Protein AF-A0A0C9V0K1-F1 (afdb_monomer)

Radius of gyration: 33.63 Å; Cα contacts (8 Å, |Δi|>4): 146; chains: 1; bounding box: 92×63×92 Å

Organism: NCBI:txid994086

Foldseek 3Di:
DDDDDDDDDDDDDDDDDDDDDDDPPPPPPDPDPPPDPPDPDDPVRVVVVVVVVVVVVVVVVVVVVVVVVVVVVVLVVLVVVCVVVVHDSVVSVCVVVVPPPPPDDDQQDLLNLLLVVLQCVPPVPDPPPDGDDSVVSSVVLVVDPVNPDDDPVRSVVSSVVVVVVVVCVVVPDDPDLVSVQVVVVVVVVVVQVVVQVCCVVPVDKDKDWDEDLAPPRPHHTDMDIHDCNQVCCCVPVVDHVVVVSVVVHVVNNVVPPD

pLDDT: mean 80.63, std 15.95, range [37.16, 95.31]

Sol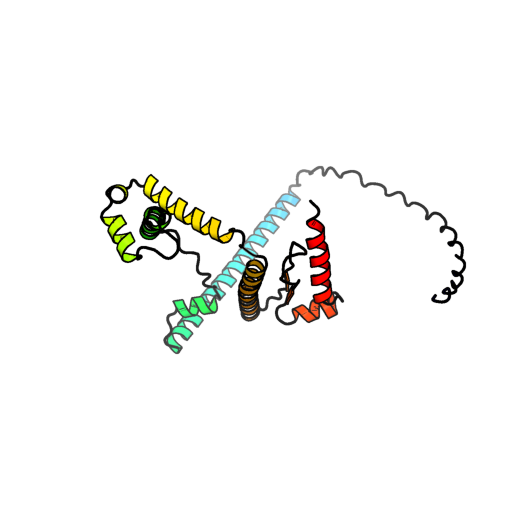vent-accessib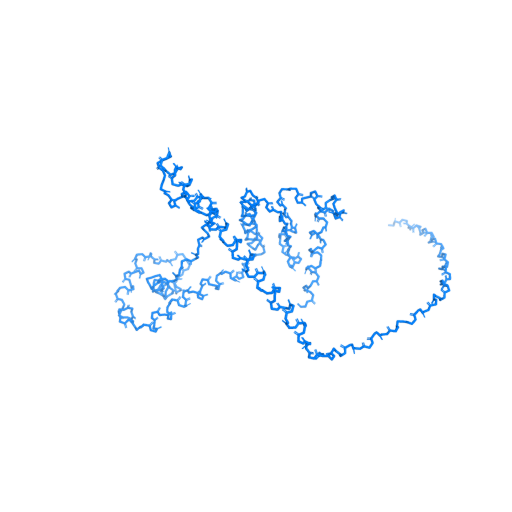le surface area (backbone atoms only — not comparable to full-atom values): 15629 Å² total; per-residue (Å²): 141,79,82,85,82,81,81,78,83,79,80,81,82,75,79,80,80,79,80,79,78,84,73,82,78,74,78,79,75,75,80,73,83,80,78,77,79,78,71,79,77,49,73,66,59,51,51,54,50,51,52,51,50,52,51,48,52,51,52,53,48,53,50,51,52,52,53,50,52,51,50,55,52,50,52,50,53,45,47,53,51,18,63,77,66,76,40,61,50,70,60,51,51,43,59,73,66,64,60,76,79,74,76,69,79,78,75,72,42,62,70,60,15,54,46,48,54,48,45,48,70,68,34,69,83,42,59,94,94,54,71,79,53,75,69,56,45,46,50,55,47,72,74,34,72,84,65,72,77,62,48,75,67,55,49,48,50,37,23,48,52,46,46,52,51,56,52,48,62,74,69,54,82,60,94,39,48,64,57,43,30,52,53,48,50,58,50,47,55,52,50,50,54,50,49,48,57,43,25,77,73,70,71,54,75,49,74,48,79,47,54,40,58,47,85,80,45,72,46,71,53,38,71,47,54,35,80,70,41,57,52,46,32,48,73,70,70,65,40,60,65,72,58,53,27,50,53,51,24,55,53,38,36,62,68,61,83,116

Secondary structure (DSSP, 8-state):
-PPPPPPPPPPP-PPPPPPPPPP------PPP------PPPPHHHHHHHHHHHHHHHHHHHHHHHHHHHHHHHHHHHHHHHHHHHT--HHHHHHHHTT-----PPPPPPHHHHHHHHHHHHHHTTSPTT----HHHHHHHHHS-GGGTS--HHHHHHHHHHHHHHHHHHHHPPPSSHHHHHHHHHHHHHHHHHHHHHHHHHH----EEEE--SSTT-SSPPEEEE-TTHHHIIIIII---HHHHHHHHHHHHHHHT--

Mean predicted aligned error: 17.18 Å

Nearest PDB structures (foldseek):
  6u8t-assembly1_A  TM=3.652E-01  e=7.113E+00  Pasteurella multocida subsp. multocida str. Pm70

Structure (mmCIF, N/CA/C/O backbone):
data_AF-A0A0C9V0K1-F1
#
_entry.id   AF-A0A0C9V0K1-F1
#
loop_
_atom_site.group_PDB
_atom_site.id
_atom_site.type_symbol
_atom_site.label_atom_id
_atom_site.label_alt_id
_atom_site.label_comp_id
_atom_site.label_asym_id
_atom_site.label_entity_id
_atom_site.label_seq_id
_atom_site.pdbx_PDB_ins_code
_atom_site.Cartn_x
_atom_site.Cartn_y
_atom_site.Cartn_z
_atom_site.occupancy
_atom_site.B_iso_or_equiv
_atom_site.auth_seq_id
_atom_site.auth_comp_id
_atom_site.auth_asym_id
_atom_site.auth_atom_id
_atom_site.pdbx_PDB_model_num
ATOM 1 N N . THR A 1 1 ? 44.396 -2.730 50.445 1.00 47.16 1 THR A N 1
ATOM 2 C CA . THR A 1 1 ? 45.644 -2.027 50.079 1.00 47.16 1 THR A CA 1
ATOM 3 C C . THR A 1 1 ? 46.173 -2.637 48.798 1.00 47.16 1 THR A C 1
ATOM 5 O O . THR A 1 1 ? 46.827 -3.667 48.827 1.00 47.16 1 THR A O 1
ATOM 8 N N . LEU A 1 2 ? 45.769 -2.053 47.670 1.00 43.72 2 LEU A N 1
ATOM 9 C CA . LEU A 1 2 ? 46.254 -2.377 46.325 1.00 43.72 2 LEU A CA 1
ATOM 10 C C . LEU A 1 2 ? 47.382 -1.389 45.974 1.00 43.72 2 LEU A C 1
ATOM 12 O O . LEU A 1 2 ? 47.286 -0.231 46.390 1.00 43.72 2 LEU A O 1
ATOM 16 N N . PRO A 1 3 ? 48.443 -1.810 45.263 1.00 56.41 3 PRO A N 1
ATOM 17 C CA . PRO A 1 3 ? 49.541 -0.921 44.896 1.00 56.41 3 PRO A CA 1
ATOM 18 C C . PRO A 1 3 ? 49.116 0.081 43.803 1.00 56.41 3 PRO A C 1
ATOM 20 O O . PRO A 1 3 ? 48.198 -0.206 43.030 1.00 56.41 3 PRO A O 1
ATOM 23 N N . PRO A 1 4 ? 49.759 1.261 43.726 1.00 51.69 4 PRO A N 1
ATOM 24 C CA . PRO A 1 4 ? 49.387 2.307 42.782 1.00 51.69 4 PRO A CA 1
ATOM 25 C C . PRO A 1 4 ? 49.824 1.949 41.356 1.00 51.69 4 PRO A C 1
ATOM 27 O O . PRO A 1 4 ? 50.966 1.560 41.113 1.00 51.69 4 PRO A O 1
ATOM 30 N N . VAL A 1 5 ? 48.899 2.103 40.408 1.00 52.88 5 VAL A N 1
ATOM 31 C CA . VAL A 1 5 ? 49.137 1.935 38.970 1.00 52.88 5 VAL A CA 1
ATOM 32 C C . VAL A 1 5 ? 50.015 3.083 38.468 1.00 52.88 5 VAL A C 1
ATOM 34 O O . VAL A 1 5 ? 49.654 4.253 38.587 1.00 52.88 5 VAL A O 1
ATOM 37 N N . ALA A 1 6 ? 51.171 2.733 37.904 1.00 51.03 6 ALA A N 1
ATOM 38 C CA . ALA A 1 6 ? 52.085 3.660 37.253 1.00 51.03 6 ALA A CA 1
ATOM 39 C C . ALA A 1 6 ? 51.429 4.280 36.005 1.00 51.03 6 ALA A C 1
ATOM 41 O O . ALA A 1 6 ? 51.007 3.569 35.092 1.00 51.03 6 ALA A O 1
ATOM 42 N N . GLN A 1 7 ? 51.347 5.612 35.964 1.00 47.34 7 GLN A N 1
ATOM 43 C CA . GLN A 1 7 ? 50.959 6.361 34.769 1.00 47.34 7 GLN A CA 1
ATOM 44 C C . GLN A 1 7 ? 52.101 6.311 33.749 1.00 47.34 7 GLN A C 1
ATOM 46 O O . GLN A 1 7 ? 53.198 6.802 34.009 1.00 47.34 7 GLN A O 1
ATOM 51 N N . LEU A 1 8 ? 51.836 5.722 32.582 1.00 53.59 8 LEU A N 1
ATOM 52 C CA . LEU A 1 8 ? 52.721 5.818 31.424 1.00 53.59 8 LEU A CA 1
ATOM 53 C C . LEU A 1 8 ? 52.725 7.265 30.884 1.00 53.59 8 LEU A C 1
ATOM 55 O O . LEU A 1 8 ? 51.666 7.902 30.853 1.00 53.59 8 LEU A O 1
ATOM 59 N N . PRO A 1 9 ? 53.884 7.797 30.454 1.00 47.91 9 PRO A N 1
ATOM 60 C CA . PRO A 1 9 ? 53.990 9.150 29.919 1.00 47.91 9 PRO A CA 1
ATOM 61 C C . PRO A 1 9 ? 53.238 9.280 28.588 1.00 47.91 9 PRO A C 1
ATOM 63 O O . 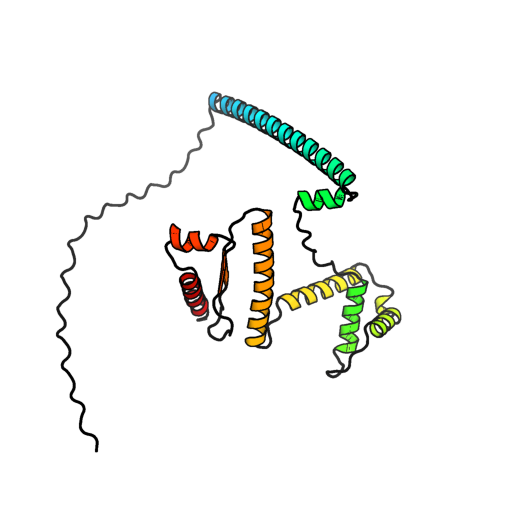PRO A 1 9 ? 53.320 8.414 27.716 1.00 47.91 9 PRO A O 1
ATOM 66 N N . ARG A 1 10 ? 52.489 10.380 28.440 1.00 53.66 10 ARG A N 1
ATOM 67 C CA . ARG A 1 10 ? 51.817 10.747 27.186 1.00 53.66 10 ARG A CA 1
ATOM 68 C C . ARG A 1 10 ? 52.874 11.054 26.114 1.00 53.66 10 ARG A C 1
ATOM 70 O O . ARG A 1 10 ? 53.831 11.753 26.439 1.00 53.66 10 ARG A O 1
ATOM 77 N N . PRO A 1 11 ? 52.716 10.582 24.867 1.00 50.41 11 PRO A N 1
ATOM 78 C CA . PRO A 1 11 ? 53.613 10.957 23.782 1.00 50.41 11 PRO A CA 1
ATOM 79 C C . PRO A 1 11 ? 53.465 12.449 23.452 1.00 50.41 11 PRO A C 1
ATOM 81 O O . PRO A 1 11 ? 52.348 12.968 23.384 1.00 50.41 11 PRO A O 1
ATOM 84 N N . ASP A 1 12 ? 54.610 13.112 23.276 1.00 46.91 12 ASP A N 1
ATOM 85 C CA . ASP A 1 12 ? 54.742 14.524 22.924 1.00 46.91 12 ASP A CA 1
ATOM 86 C C . ASP A 1 12 ? 53.894 14.889 21.702 1.00 46.91 12 ASP A C 1
ATOM 88 O O . ASP A 1 12 ? 53.974 14.269 20.638 1.00 46.91 12 ASP A O 1
ATOM 92 N N . ALA A 1 13 ? 53.084 15.934 21.858 1.00 46.69 13 ALA A N 1
ATOM 93 C CA . ALA A 1 13 ? 52.339 16.542 20.772 1.00 46.69 13 ALA A CA 1
ATOM 94 C C . ALA A 1 13 ? 53.320 17.236 19.816 1.00 46.69 13 ALA A C 1
ATOM 96 O O . ALA A 1 13 ? 53.837 18.315 20.105 1.00 46.69 13 ALA A O 1
ATOM 97 N N . THR A 1 14 ? 53.569 16.629 18.658 1.00 59.94 14 THR A N 1
ATOM 98 C CA . THR A 1 14 ? 54.210 17.312 17.531 1.00 59.94 14 THR A CA 1
ATOM 99 C C . THR A 1 14 ? 53.371 18.529 17.120 1.00 59.94 14 THR A C 1
ATOM 101 O O . THR A 1 14 ? 52.151 18.388 16.975 1.00 59.94 14 THR A O 1
ATOM 104 N N . PRO A 1 15 ? 53.976 19.713 16.912 1.00 62.69 15 PRO A N 1
ATOM 105 C CA . PRO A 1 15 ? 53.241 20.895 16.479 1.00 62.69 15 PRO A CA 1
ATOM 106 C C . PRO A 1 15 ? 52.641 20.677 15.078 1.00 62.69 15 PRO A C 1
ATOM 108 O O . PRO A 1 15 ? 53.267 20.017 14.242 1.00 62.69 15 PRO A O 1
ATOM 111 N N . PRO A 1 16 ? 51.437 21.210 14.800 1.00 65.31 16 PRO A N 1
ATOM 112 C CA . PRO A 1 16 ? 50.810 21.069 13.492 1.00 65.31 16 PRO A CA 1
ATOM 113 C C . PRO A 1 16 ? 51.642 21.773 12.404 1.00 65.31 16 PRO A C 1
ATOM 115 O O . PRO A 1 16 ? 52.256 22.809 12.677 1.00 65.31 16 PRO A O 1
ATOM 118 N N . PRO A 1 17 ? 51.666 21.238 11.169 1.00 66.19 17 PRO A N 1
ATOM 119 C CA . PRO A 1 17 ? 52.377 21.865 10.061 1.00 66.19 17 PRO A CA 1
ATOM 120 C C . PRO A 1 17 ? 51.782 23.246 9.730 1.00 66.19 17 PRO A C 1
ATOM 122 O O . PRO A 1 17 ? 50.578 23.457 9.910 1.00 66.19 17 PRO A O 1
ATOM 125 N N . PRO A 1 18 ? 52.603 24.194 9.238 1.00 69.69 18 PRO A N 1
ATOM 126 C CA . PRO A 1 18 ? 52.131 25.523 8.871 1.00 69.69 18 PRO A CA 1
ATOM 127 C C . PRO A 1 18 ? 51.096 25.448 7.736 1.00 69.69 18 PRO A C 1
ATOM 129 O O . PRO A 1 18 ? 51.185 24.563 6.878 1.00 69.69 18 PRO A O 1
ATOM 132 N N . PRO A 1 19 ? 50.116 26.370 7.707 1.00 67.19 19 PRO A N 1
ATOM 133 C CA . PRO A 1 19 ? 49.087 26.378 6.678 1.00 67.19 19 PRO A CA 1
ATOM 134 C C . PRO A 1 19 ? 49.706 26.598 5.287 1.00 67.19 19 PRO A C 1
ATOM 136 O O . PRO A 1 19 ? 50.673 27.356 5.158 1.00 67.19 19 PRO A O 1
ATOM 139 N N . PRO A 1 20 ? 49.159 25.960 4.235 1.00 67.44 20 PRO A N 1
ATOM 140 C CA . PRO A 1 20 ? 49.631 26.168 2.873 1.00 67.44 20 PRO A CA 1
ATOM 141 C C . PRO A 1 20 ? 49.422 27.630 2.435 1.00 67.44 20 PRO A C 1
ATOM 143 O O . PRO A 1 20 ? 48.489 28.288 2.909 1.00 67.44 20 PRO A O 1
ATOM 146 N N . PRO A 1 21 ? 50.270 28.151 1.527 1.00 66.44 21 PRO A N 1
ATOM 147 C CA . PRO A 1 21 ? 50.143 29.516 1.026 1.00 66.44 21 PRO A CA 1
ATOM 148 C C . PRO A 1 21 ? 48.782 29.732 0.341 1.00 66.44 21 PRO A C 1
ATOM 150 O O . PRO A 1 21 ? 48.225 28.789 -0.231 1.00 66.44 21 PRO A O 1
ATOM 153 N N . PRO A 1 22 ? 48.235 30.962 0.376 1.00 51.94 22 PRO A N 1
ATOM 154 C CA . PRO A 1 22 ? 46.926 31.252 -0.190 1.00 51.94 22 PRO A CA 1
ATOM 155 C C . PRO A 1 22 ? 46.912 30.956 -1.693 1.00 51.94 22 PRO A C 1
ATOM 157 O O . PRO A 1 22 ? 47.683 31.522 -2.469 1.00 51.94 22 PRO A O 1
ATOM 160 N N . VAL A 1 23 ? 46.006 30.064 -2.093 1.00 55.81 23 VAL A N 1
ATOM 161 C CA . VAL A 1 23 ? 45.661 29.811 -3.494 1.00 55.81 23 VAL A CA 1
ATOM 162 C C . VAL A 1 23 ? 45.145 31.125 -4.095 1.00 55.81 23 VAL A C 1
ATOM 164 O O . VAL A 1 23 ? 44.308 31.772 -3.460 1.00 55.81 23 VAL A O 1
ATOM 167 N N . PRO A 1 24 ? 45.601 31.556 -5.286 1.00 41.03 24 PRO A N 1
ATOM 168 C CA . PRO A 1 24 ? 45.062 32.749 -5.920 1.00 41.03 24 PRO A CA 1
ATOM 169 C C . PRO A 1 24 ? 43.562 32.562 -6.158 1.00 41.03 24 PRO A C 1
ATOM 171 O O . PRO A 1 24 ? 43.129 31.689 -6.911 1.00 41.03 24 PRO A O 1
ATOM 174 N N . THR A 1 25 ? 42.764 33.383 -5.477 1.00 39.94 25 THR A N 1
ATOM 175 C CA . THR A 1 25 ? 41.315 33.464 -5.637 1.00 39.94 25 THR A CA 1
ATOM 176 C C . THR A 1 25 ? 40.999 33.855 -7.074 1.00 39.94 25 THR A C 1
ATOM 178 O O . THR A 1 25 ? 41.026 35.032 -7.434 1.00 39.94 25 THR A O 1
ATOM 181 N N . THR A 1 26 ? 40.675 32.871 -7.908 1.00 40.94 26 THR A N 1
ATOM 182 C CA . THR A 1 26 ? 39.990 33.121 -9.175 1.00 40.94 26 THR A CA 1
ATOM 183 C C . THR A 1 26 ? 38.662 33.780 -8.826 1.00 40.94 26 THR A C 1
ATOM 185 O O . THR A 1 26 ? 37.779 33.145 -8.244 1.00 40.94 26 THR A O 1
ATOM 188 N N . GLN A 1 27 ? 38.538 35.076 -9.107 1.00 37.16 27 GLN A N 1
ATOM 189 C CA . GLN A 1 27 ? 37.276 35.790 -8.980 1.00 37.16 27 GLN A CA 1
ATOM 190 C C . GLN A 1 27 ? 36.241 35.052 -9.836 1.00 37.16 27 GLN A C 1
ATOM 192 O O . GLN A 1 27 ? 36.338 35.032 -11.062 1.00 37.16 27 GLN A O 1
ATOM 197 N N . LYS A 1 28 ? 35.258 34.416 -9.188 1.00 38.25 28 LYS A N 1
ATOM 198 C CA . LYS A 1 28 ? 34.018 34.015 -9.852 1.00 38.25 28 LYS A CA 1
ATOM 199 C C . LYS A 1 28 ? 33.332 35.304 -10.285 1.00 38.25 28 LYS A C 1
ATOM 201 O O . LYS A 1 28 ? 32.666 35.953 -9.484 1.00 38.25 28 LYS A O 1
ATOM 206 N N . THR A 1 29 ? 33.504 35.679 -11.544 1.00 38.12 29 THR A N 1
ATOM 207 C CA . THR A 1 29 ? 32.564 36.563 -12.221 1.00 38.12 29 THR A CA 1
ATOM 208 C C . THR A 1 29 ? 31.214 35.862 -12.212 1.00 38.12 29 THR A C 1
ATOM 210 O O . THR A 1 29 ? 30.995 34.855 -12.883 1.00 38.12 29 THR A O 1
ATOM 213 N N . THR A 1 30 ? 30.313 36.361 -11.375 1.00 39.59 30 THR A N 1
ATOM 214 C CA . THR A 1 30 ? 28.900 36.003 -11.399 1.00 39.59 30 THR A CA 1
ATOM 215 C C . THR A 1 30 ? 28.382 36.291 -12.810 1.00 39.59 30 THR A C 1
ATOM 217 O O . THR A 1 30 ? 28.490 37.440 -13.249 1.00 39.59 30 THR A O 1
ATOM 220 N N . PRO A 1 31 ? 27.852 35.311 -13.564 1.00 38.78 31 PRO A N 1
ATOM 221 C CA . PRO A 1 31 ? 27.198 35.634 -14.818 1.00 38.78 31 PRO A CA 1
ATOM 222 C C . PRO A 1 31 ? 25.960 36.466 -14.483 1.00 38.78 31 PRO A C 1
ATOM 224 O O . PRO A 1 31 ? 25.089 36.038 -13.722 1.00 38.78 31 PRO A O 1
ATOM 227 N N . ALA A 1 32 ? 25.928 37.688 -15.012 1.00 41.03 32 ALA A N 1
ATOM 228 C CA . ALA A 1 32 ? 24.766 38.555 -14.954 1.00 41.03 32 ALA A CA 1
ATOM 229 C C . ALA A 1 32 ? 23.537 37.790 -15.461 1.00 41.03 32 ALA A C 1
ATOM 231 O O . ALA A 1 32 ? 23.619 37.045 -16.440 1.00 41.03 32 ALA A O 1
ATOM 232 N N . ALA A 1 33 ? 22.408 37.968 -14.775 1.00 40.69 33 ALA A N 1
ATOM 233 C CA . ALA A 1 33 ? 21.133 37.387 -15.154 1.00 40.69 33 ALA A CA 1
ATOM 234 C C . ALA A 1 33 ? 20.844 37.682 -16.634 1.00 40.69 33 ALA A C 1
ATOM 236 O O . ALA A 1 33 ? 20.627 38.830 -17.022 1.00 40.69 33 ALA A O 1
ATOM 237 N N . HIS A 1 34 ? 20.853 36.637 -17.461 1.00 39.28 34 HIS A N 1
ATOM 238 C CA . HIS A 1 34 ? 20.420 36.723 -18.845 1.00 39.28 34 HIS A CA 1
ATOM 239 C C . HIS A 1 34 ? 18.904 36.954 -18.839 1.00 39.28 34 HIS A C 1
ATOM 241 O O . HIS A 1 34 ? 18.114 36.015 -18.773 1.00 39.28 34 HIS A O 1
ATOM 247 N N . GLN A 1 35 ? 18.484 38.218 -18.888 1.00 45.38 35 GLN A N 1
ATOM 248 C CA . GLN A 1 35 ? 17.150 38.553 -19.367 1.00 45.38 35 GLN A CA 1
ATOM 249 C C . GLN A 1 35 ? 17.115 38.167 -20.849 1.00 45.38 35 GLN A C 1
ATOM 251 O O . GLN A 1 35 ? 17.798 38.763 -21.681 1.00 45.38 35 GLN A O 1
ATOM 256 N N . SER A 1 36 ? 16.408 37.086 -21.175 1.00 40.66 36 SER A N 1
ATOM 257 C CA . SER A 1 36 ? 16.219 36.673 -22.559 1.00 40.66 36 SER A CA 1
ATOM 258 C C . SER A 1 36 ? 15.200 37.600 -23.218 1.00 40.66 36 SER A C 1
ATOM 260 O O . SER A 1 36 ? 13.994 37.388 -23.088 1.00 40.66 36 SER A O 1
ATOM 262 N N . ASP A 1 37 ? 15.673 38.604 -23.951 1.00 48.16 37 ASP A N 1
ATOM 263 C CA . ASP A 1 37 ? 14.840 39.332 -24.904 1.00 48.16 37 ASP A CA 1
ATOM 264 C C . ASP A 1 37 ? 14.374 38.354 -25.990 1.00 48.16 37 ASP A C 1
ATOM 266 O O . ASP A 1 37 ? 15.127 37.984 -26.900 1.00 48.16 37 ASP A O 1
ATOM 270 N N . SER A 1 38 ? 13.129 37.881 -25.900 1.00 53.94 38 SER A N 1
ATOM 271 C CA . SER A 1 38 ? 12.554 37.014 -26.925 1.00 53.94 38 SER A CA 1
ATOM 272 C C . SER A 1 38 ? 12.303 37.830 -28.195 1.00 53.94 38 SER A C 1
ATOM 274 O O . SER A 1 38 ? 11.228 38.403 -28.382 1.00 53.94 38 SER A O 1
ATOM 276 N N . LYS A 1 39 ? 13.299 37.899 -29.087 1.00 70.50 39 LYS A N 1
ATOM 277 C CA . LYS A 1 39 ? 13.114 38.485 -30.421 1.00 70.50 39 LYS A CA 1
ATOM 278 C C . LYS A 1 39 ? 11.951 37.771 -31.130 1.00 70.50 39 LYS A C 1
ATOM 280 O O . LYS A 1 39 ? 11.936 36.536 -31.163 1.00 70.50 39 LYS A O 1
ATOM 285 N N . PRO A 1 40 ? 10.983 38.506 -31.708 1.00 66.50 40 PRO A N 1
ATOM 286 C CA . PRO A 1 40 ? 9.890 37.892 -32.449 1.00 66.50 40 PRO A CA 1
ATOM 287 C C . PRO A 1 40 ? 10.451 37.090 -33.629 1.00 66.50 40 PRO A C 1
ATOM 289 O O . PRO A 1 40 ? 11.276 37.580 -34.398 1.00 66.50 40 PRO A O 1
ATOM 292 N N . LEU A 1 41 ? 10.010 35.834 -33.744 1.00 65.38 41 LEU A N 1
ATOM 293 C CA . LEU A 1 41 ? 10.494 34.885 -34.752 1.00 65.38 41 LEU A CA 1
ATOM 294 C C . LEU A 1 41 ? 10.332 35.452 -36.162 1.00 65.38 41 LEU A C 1
ATOM 296 O O . LEU A 1 41 ? 9.239 35.895 -36.538 1.00 65.38 41 LEU A O 1
ATOM 300 N N . THR A 1 42 ? 11.399 35.364 -36.953 1.00 78.00 42 THR A N 1
ATOM 301 C CA . THR A 1 42 ? 11.377 35.768 -38.361 1.00 78.00 42 THR A CA 1
ATOM 302 C C . THR A 1 42 ? 10.435 34.866 -39.164 1.00 78.00 42 THR A C 1
ATOM 304 O O . THR A 1 42 ? 10.142 33.729 -38.778 1.00 78.00 42 THR A O 1
ATOM 307 N N . SER A 1 43 ? 9.936 35.358 -40.300 1.00 74.62 43 SER A N 1
ATOM 308 C CA . SER A 1 43 ? 9.043 34.597 -41.190 1.00 74.62 43 SER A CA 1
ATOM 309 C C . SER A 1 43 ? 9.647 33.248 -41.606 1.00 74.62 43 SER A C 1
ATOM 311 O O . SER A 1 43 ? 8.951 32.235 -41.584 1.00 74.62 43 SER A O 1
ATOM 313 N N . ALA A 1 44 ? 10.956 33.214 -41.869 1.00 73.75 44 ALA A N 1
ATOM 314 C CA . ALA A 1 44 ? 11.704 31.994 -42.166 1.00 73.75 44 ALA A CA 1
ATOM 315 C C . ALA A 1 44 ? 11.719 31.006 -40.984 1.00 73.75 44 ALA A C 1
ATOM 317 O O . ALA A 1 44 ? 11.460 29.821 -41.168 1.00 73.75 44 ALA A O 1
ATOM 318 N N . GLN A 1 45 ? 11.931 31.480 -39.750 1.00 68.94 45 GLN A N 1
ATOM 319 C CA . GLN A 1 45 ? 11.891 30.624 -38.556 1.00 68.94 45 GLN A CA 1
ATOM 320 C C . GLN A 1 45 ? 10.485 30.067 -38.286 1.00 68.94 45 GLN A C 1
ATOM 322 O O . GLN A 1 45 ? 10.352 28.915 -37.868 1.00 68.94 45 GLN A O 1
ATOM 327 N N . LYS A 1 46 ? 9.428 30.848 -38.546 1.00 74.00 46 LYS A N 1
ATOM 328 C CA . LYS A 1 46 ? 8.033 30.380 -38.450 1.00 74.00 46 LYS A CA 1
ATOM 329 C C . LYS A 1 46 ? 7.718 29.316 -39.507 1.00 74.00 46 LYS A C 1
ATOM 331 O O . LYS A 1 46 ? 7.095 28.311 -39.174 1.00 74.00 46 LYS A O 1
ATOM 336 N N . ALA A 1 47 ? 8.190 29.496 -40.742 1.00 73.62 47 ALA A N 1
ATOM 337 C CA . ALA A 1 47 ? 8.031 28.515 -41.815 1.00 73.62 47 ALA A CA 1
ATOM 338 C C . ALA A 1 47 ? 8.775 27.201 -41.510 1.00 73.62 47 ALA A C 1
ATOM 340 O O . ALA A 1 47 ? 8.167 26.134 -41.576 1.00 73.62 47 ALA A O 1
ATOM 341 N N . SER A 1 48 ? 10.034 27.264 -41.060 1.00 76.31 48 SER A N 1
ATOM 342 C CA . SER A 1 48 ? 10.803 26.071 -40.667 1.00 76.31 48 SER A CA 1
ATOM 343 C C . SER A 1 48 ? 10.172 25.320 -39.494 1.00 76.31 48 SER A C 1
ATOM 345 O O . SER A 1 48 ? 10.135 24.090 -39.493 1.00 76.31 48 SER A O 1
ATOM 347 N N . ARG A 1 49 ? 9.611 26.038 -38.510 1.00 70.88 49 ARG A N 1
ATOM 348 C CA . ARG A 1 49 ? 8.850 25.409 -37.418 1.00 70.88 49 ARG A CA 1
ATOM 349 C C . ARG A 1 49 ? 7.596 24.707 -37.928 1.00 70.88 49 ARG A C 1
ATOM 351 O O . ARG A 1 49 ? 7.312 23.604 -37.472 1.00 70.88 49 ARG A O 1
ATOM 358 N N . LYS A 1 50 ? 6.870 25.306 -38.875 1.00 76.38 50 LYS A N 1
ATOM 359 C CA . LYS A 1 50 ? 5.656 24.707 -39.447 1.00 76.38 50 LYS A CA 1
ATOM 360 C C . LYS A 1 50 ? 5.973 23.411 -40.198 1.00 76.38 50 LYS A C 1
ATOM 362 O O . LYS A 1 50 ? 5.339 22.398 -39.929 1.00 76.38 50 LYS A O 1
ATOM 367 N N . ILE A 1 51 ? 7.032 23.416 -41.010 1.00 76.81 51 ILE A N 1
ATOM 368 C CA . ILE A 1 51 ? 7.523 22.228 -41.726 1.00 76.81 51 ILE A CA 1
ATOM 369 C C . ILE A 1 51 ? 7.953 21.135 -40.739 1.00 76.81 51 ILE A C 1
ATOM 371 O O . ILE A 1 51 ? 7.552 19.984 -40.877 1.00 76.81 51 ILE A O 1
ATOM 375 N N . SER A 1 52 ? 8.719 21.484 -39.700 1.00 70.62 52 SER A N 1
ATOM 376 C CA . SER A 1 52 ? 9.148 20.514 -38.683 1.00 70.62 52 SER A CA 1
ATOM 377 C C . SER A 1 52 ? 7.967 19.935 -37.892 1.00 70.62 52 SER A C 1
ATOM 379 O O . SER A 1 52 ? 7.941 18.740 -37.602 1.00 70.62 52 SER A O 1
ATOM 381 N N . THR A 1 53 ? 6.952 20.753 -37.597 1.00 71.69 53 THR A N 1
ATOM 382 C CA . THR A 1 53 ? 5.723 20.304 -36.924 1.00 71.69 53 THR A CA 1
ATOM 383 C C . THR A 1 53 ? 4.920 19.349 -37.808 1.00 71.69 53 THR A C 1
ATOM 385 O O . THR A 1 53 ? 4.452 18.321 -37.327 1.00 71.69 53 THR A O 1
ATOM 388 N N . GLU A 1 54 ? 4.790 19.647 -39.103 1.00 78.69 54 GLU A N 1
ATOM 389 C CA . GLU A 1 54 ? 4.098 18.784 -40.068 1.00 78.69 54 GLU A CA 1
ATOM 390 C C . GLU A 1 54 ? 4.838 17.456 -40.275 1.00 78.69 54 GLU A C 1
ATOM 392 O O . GLU A 1 54 ? 4.214 16.397 -40.255 1.00 78.69 54 GLU A O 1
ATOM 397 N N . GLN A 1 55 ? 6.171 17.485 -40.367 1.00 82.50 55 GLN A N 1
ATOM 398 C CA . GLN A 1 55 ? 6.998 16.277 -40.439 1.00 82.50 55 GLN A CA 1
ATOM 399 C C . GLN A 1 55 ? 6.894 15.426 -39.172 1.00 82.50 55 GLN A C 1
ATOM 401 O O . GLN A 1 55 ? 6.802 14.203 -39.261 1.00 82.50 55 GLN A O 1
ATOM 406 N N . LYS A 1 56 ? 6.886 16.054 -37.990 1.00 78.06 56 LYS A N 1
ATOM 407 C CA . LYS A 1 56 ? 6.682 15.342 -36.726 1.00 78.06 56 LYS A CA 1
ATOM 408 C C . LYS A 1 56 ? 5.297 14.701 -36.684 1.00 78.06 56 LYS A C 1
ATOM 410 O O . LYS A 1 56 ? 5.197 13.520 -36.391 1.00 78.06 56 LYS A O 1
ATOM 415 N N . LYS A 1 57 ? 4.252 15.432 -37.083 1.00 83.00 57 LYS A N 1
ATOM 416 C CA . LYS A 1 57 ? 2.883 14.905 -37.160 1.00 83.00 57 LYS A CA 1
ATOM 417 C C . LYS A 1 57 ? 2.771 13.717 -38.121 1.00 83.00 57 LYS A C 1
ATOM 419 O O . LYS A 1 57 ? 2.069 12.762 -37.809 1.00 83.00 57 LYS A O 1
ATOM 424 N N . ALA A 1 58 ? 3.459 13.759 -39.263 1.00 84.25 58 ALA A N 1
ATOM 425 C CA . ALA A 1 58 ? 3.489 12.647 -40.212 1.00 84.25 58 ALA A CA 1
ATOM 426 C C . ALA A 1 58 ? 4.184 11.405 -39.626 1.00 84.25 58 ALA A C 1
ATOM 428 O O . ALA A 1 58 ? 3.645 10.307 -39.729 1.00 84.25 58 ALA A O 1
ATOM 429 N N . LYS A 1 59 ? 5.325 11.585 -38.948 1.00 86.00 59 LYS A N 1
ATOM 430 C CA . LYS A 1 59 ? 6.035 10.496 -38.253 1.00 86.00 59 LYS A CA 1
ATOM 431 C C . LYS A 1 59 ? 5.227 9.918 -37.093 1.00 86.00 59 LYS A C 1
ATOM 433 O O . LYS A 1 59 ? 5.164 8.704 -36.942 1.00 86.00 59 LYS A O 1
ATOM 438 N N . ASP A 1 60 ? 4.576 10.773 -36.308 1.00 79.62 60 ASP A N 1
ATOM 439 C CA . ASP A 1 60 ? 3.704 10.351 -35.210 1.00 79.62 60 ASP A CA 1
ATOM 440 C C . ASP A 1 60 ? 2.496 9.562 -35.754 1.00 79.62 60 ASP A C 1
ATOM 442 O O . ASP A 1 60 ? 2.114 8.541 -35.182 1.00 79.62 60 ASP A O 1
ATOM 446 N N . ALA A 1 61 ? 1.932 9.975 -36.897 1.00 87.19 61 ALA A N 1
ATOM 447 C CA . ALA A 1 61 ? 0.858 9.242 -37.566 1.00 87.19 61 ALA A CA 1
ATOM 448 C C . ALA A 1 61 ? 1.330 7.870 -38.081 1.00 87.19 61 ALA A C 1
ATOM 450 O O . ALA A 1 61 ? 0.653 6.865 -37.865 1.00 87.19 61 ALA A O 1
ATOM 451 N N . GLU A 1 62 ? 2.505 7.800 -38.706 1.00 90.38 62 GLU A N 1
ATOM 452 C CA . GLU A 1 62 ? 3.101 6.541 -39.165 1.00 90.38 62 GLU A CA 1
ATOM 453 C C . GLU A 1 62 ? 3.376 5.579 -38.001 1.00 90.38 62 GLU A C 1
ATOM 455 O O . GLU A 1 62 ? 2.996 4.408 -38.065 1.00 90.38 62 GLU A O 1
ATOM 460 N N . LEU A 1 63 ? 3.931 6.089 -36.898 1.00 88.25 63 LEU A N 1
ATOM 461 C CA . LEU A 1 63 ? 4.144 5.322 -35.674 1.00 88.25 63 LEU A CA 1
ATOM 462 C C . LEU A 1 63 ? 2.819 4.812 -35.093 1.00 88.25 63 LEU A C 1
ATOM 464 O O . LEU A 1 63 ? 2.717 3.643 -34.727 1.00 88.25 63 LEU A O 1
ATOM 468 N N . SER A 1 64 ? 1.785 5.655 -35.052 1.00 82.50 64 SER A N 1
ATOM 469 C CA . SER A 1 64 ? 0.465 5.255 -34.550 1.00 82.50 64 SER A CA 1
ATOM 470 C C . SER A 1 64 ? -0.173 4.149 -35.399 1.00 82.50 64 SER A C 1
ATOM 472 O O . SER A 1 64 ? -0.733 3.194 -34.858 1.00 82.50 64 SER A O 1
ATOM 474 N N . ASN A 1 65 ? -0.010 4.207 -36.723 1.00 91.00 65 ASN A N 1
ATOM 475 C CA . ASN A 1 65 ? -0.457 3.155 -37.632 1.00 91.00 65 ASN A CA 1
ATOM 476 C C . ASN A 1 65 ? 0.331 1.855 -37.425 1.00 91.00 65 ASN A C 1
ATOM 478 O O . ASN A 1 65 ? -0.264 0.778 -37.424 1.00 91.00 65 ASN A O 1
ATOM 482 N N . ALA A 1 66 ? 1.651 1.935 -37.222 1.00 89.44 66 ALA A N 1
ATOM 483 C CA . ALA A 1 66 ? 2.480 0.763 -36.940 1.00 89.44 66 ALA A CA 1
ATOM 484 C C . ALA A 1 66 ? 2.081 0.083 -35.618 1.00 89.44 66 ALA A C 1
ATOM 486 O O . ALA A 1 66 ? 1.921 -1.135 -35.580 1.00 89.44 66 ALA A O 1
ATOM 487 N N . ILE A 1 67 ? 1.835 0.865 -34.561 1.00 83.56 67 ILE A N 1
ATOM 488 C CA . ILE A 1 67 ? 1.346 0.361 -33.267 1.00 83.56 67 ILE A CA 1
ATOM 489 C C . ILE A 1 67 ? -0.036 -0.291 -33.422 1.00 83.56 67 ILE A C 1
ATOM 491 O O . ILE A 1 67 ? -0.287 -1.349 -32.850 1.00 83.56 67 ILE A O 1
ATOM 495 N N . THR A 1 68 ? -0.925 0.308 -34.219 1.00 88.75 68 THR A N 1
ATOM 496 C CA . THR A 1 68 ? -2.270 -0.239 -34.463 1.00 88.75 68 THR A CA 1
ATOM 497 C C . THR A 1 68 ? -2.194 -1.603 -35.150 1.00 88.75 68 THR A C 1
ATOM 499 O O . THR A 1 68 ?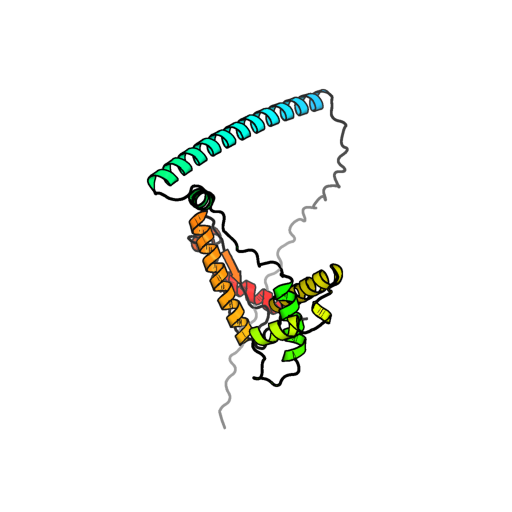 -2.813 -2.554 -34.678 1.00 88.75 68 THR A O 1
ATOM 502 N N . LYS A 1 69 ? -1.358 -1.737 -36.188 1.00 92.12 69 LYS A N 1
ATOM 503 C CA . LYS A 1 69 ? -1.123 -3.022 -36.869 1.00 92.12 69 LYS A CA 1
ATOM 504 C C . LYS A 1 69 ? -0.564 -4.085 -35.927 1.00 92.12 69 LYS A C 1
ATOM 506 O O . LYS A 1 69 ? -1.043 -5.213 -35.925 1.00 92.12 69 LYS A O 1
ATOM 511 N N . LEU A 1 70 ? 0.403 -3.718 -35.087 1.00 89.31 70 LEU A N 1
ATOM 512 C CA . LEU A 1 70 ? 0.976 -4.635 -34.102 1.00 89.31 70 LEU A CA 1
ATOM 513 C C . LEU A 1 70 ? -0.089 -5.127 -33.110 1.00 89.31 70 LEU A C 1
ATOM 515 O O . LEU A 1 70 ? -0.154 -6.318 -32.814 1.00 89.31 70 LEU A O 1
ATOM 519 N N . ASN A 1 71 ? -0.978 -4.247 -32.646 1.00 85.25 71 ASN A N 1
ATOM 520 C CA . ASN A 1 71 ? -2.080 -4.636 -31.762 1.00 85.25 71 ASN A CA 1
ATOM 521 C C . ASN A 1 71 ? -3.089 -5.570 -32.456 1.00 85.25 71 ASN A C 1
ATOM 523 O O . ASN A 1 71 ? -3.560 -6.534 -31.849 1.00 85.25 71 ASN A O 1
ATOM 527 N N . GLU A 1 72 ? -3.404 -5.333 -33.731 1.00 88.69 72 GLU A N 1
ATOM 528 C CA . GLU A 1 72 ? -4.248 -6.233 -34.533 1.00 88.69 72 GLU A CA 1
ATOM 529 C C . GLU A 1 72 ? -3.610 -7.622 -34.701 1.00 88.69 72 GLU A C 1
ATOM 531 O O . GLU A 1 72 ? -4.287 -8.643 -34.586 1.00 88.69 72 GLU A O 1
ATOM 536 N N . GLU A 1 73 ? -2.299 -7.695 -34.922 1.00 89.94 73 GLU A N 1
ATOM 537 C CA . GLU A 1 73 ? -1.576 -8.970 -34.980 1.00 89.94 73 GLU A CA 1
ATOM 538 C C . GLU A 1 73 ? -1.556 -9.686 -33.625 1.00 89.94 73 GLU A C 1
ATOM 540 O O . GLU A 1 73 ? -1.777 -10.897 -33.556 1.00 89.94 73 GLU A O 1
ATOM 545 N N . HIS A 1 74 ? -1.333 -8.948 -32.535 1.00 84.38 74 HIS A N 1
ATOM 546 C CA . HIS A 1 74 ? -1.361 -9.495 -31.180 1.00 84.38 74 HIS A CA 1
ATOM 547 C C . HIS A 1 74 ? -2.741 -10.065 -30.833 1.00 84.38 74 HIS A C 1
ATOM 549 O O . HIS A 1 74 ? -2.833 -11.184 -30.334 1.00 84.38 74 HIS A O 1
ATOM 555 N N . THR A 1 75 ? -3.822 -9.343 -31.137 1.00 86.75 75 THR A N 1
ATOM 556 C CA . THR A 1 75 ? -5.197 -9.814 -30.880 1.00 86.75 75 THR A CA 1
ATOM 557 C C . THR A 1 75 ? -5.551 -11.074 -31.669 1.00 86.75 75 THR A C 1
ATOM 559 O O . THR A 1 75 ? -6.164 -11.979 -31.101 1.00 86.75 75 THR A O 1
ATOM 562 N N . LYS A 1 76 ? -5.106 -11.191 -32.928 1.00 91.31 76 LYS A N 1
ATOM 563 C CA . LYS A 1 76 ? -5.274 -12.421 -33.723 1.00 91.31 76 LYS A CA 1
ATOM 564 C C . LYS A 1 76 ? -4.557 -13.613 -33.091 1.00 91.31 76 LYS A C 1
ATOM 566 O O . LYS A 1 76 ? -5.185 -14.640 -32.856 1.00 91.31 76 LYS A O 1
ATOM 571 N N . LYS A 1 77 ? -3.285 -13.450 -32.712 1.00 90.50 77 LYS A N 1
ATOM 572 C CA . LYS A 1 77 ? -2.505 -14.513 -32.047 1.00 90.50 77 LYS A CA 1
ATOM 573 C C . LYS A 1 77 ? -3.112 -14.934 -30.706 1.00 90.50 77 LYS A C 1
ATOM 575 O O . LYS A 1 77 ? -3.089 -16.110 -30.356 1.00 90.50 77 LYS A O 1
ATOM 580 N N . ILE A 1 78 ? -3.678 -13.988 -29.953 1.00 88.12 78 ILE A N 1
ATOM 581 C CA . ILE A 1 78 ? -4.396 -14.277 -28.703 1.00 88.12 78 ILE A CA 1
ATOM 582 C C . ILE A 1 78 ? -5.648 -15.119 -28.979 1.00 88.12 78 ILE A C 1
ATOM 584 O O . ILE A 1 78 ? -5.911 -16.055 -28.227 1.00 88.12 78 ILE A O 1
ATOM 588 N N . ALA A 1 79 ? -6.411 -14.815 -30.033 1.00 88.50 79 ALA A N 1
ATOM 589 C CA . ALA A 1 79 ? -7.593 -15.591 -30.408 1.00 88.50 79 ALA A CA 1
ATOM 590 C C . ALA A 1 79 ? -7.231 -17.022 -30.844 1.00 88.50 79 ALA A C 1
ATOM 592 O O . ALA A 1 79 ? -7.865 -17.972 -30.393 1.00 88.50 79 ALA A O 1
ATOM 593 N N . GLU A 1 80 ? -6.165 -17.184 -31.631 1.00 91.31 80 GLU A N 1
ATOM 594 C CA . GLU A 1 80 ? -5.648 -18.500 -32.037 1.00 91.31 80 GLU A CA 1
ATOM 595 C C . GLU A 1 80 ? -5.209 -19.337 -30.824 1.00 91.31 80 GLU A C 1
ATOM 597 O O . GLU A 1 80 ? -5.569 -20.507 -30.701 1.00 91.31 80 GLU A O 1
ATOM 602 N N . LEU A 1 81 ? -4.484 -18.734 -29.875 1.00 88.94 81 LEU A N 1
ATOM 603 C CA . LEU A 1 81 ? -4.078 -19.405 -28.636 1.00 88.94 81 LEU A CA 1
ATOM 604 C C . LEU A 1 81 ? -5.269 -19.739 -27.726 1.00 88.94 81 LEU A C 1
ATOM 606 O O . LEU A 1 81 ? -5.269 -20.773 -27.056 1.00 88.94 81 LEU A O 1
ATOM 610 N N . ALA A 1 82 ? -6.280 -18.871 -27.683 1.00 91.00 82 ALA A N 1
ATOM 611 C CA . ALA A 1 82 ? -7.509 -19.100 -26.934 1.00 91.00 82 ALA A CA 1
ATOM 612 C C . ALA A 1 82 ? -8.264 -20.329 -27.463 1.00 91.00 82 ALA A C 1
ATOM 614 O O . ALA A 1 82 ? -8.693 -21.169 -26.669 1.00 91.00 82 ALA A O 1
ATOM 615 N N . GLU A 1 83 ? -8.360 -20.469 -28.788 1.00 90.75 83 GLU A N 1
ATOM 616 C CA . GLU A 1 83 ? -8.949 -21.638 -29.445 1.00 90.75 83 GLU A CA 1
ATOM 617 C C . GLU A 1 83 ? -8.108 -22.901 -29.203 1.00 90.75 83 GLU A C 1
ATOM 619 O O . GLU A 1 83 ? -8.633 -23.905 -28.716 1.00 90.75 83 GLU A O 1
ATOM 624 N N . ALA A 1 84 ? -6.789 -22.827 -29.419 1.00 93.19 84 ALA A N 1
ATOM 625 C CA . ALA A 1 84 ? -5.873 -23.959 -29.256 1.00 93.19 84 ALA A CA 1
ATOM 626 C C . ALA A 1 84 ? -5.867 -24.545 -27.833 1.00 93.19 84 ALA A C 1
ATOM 628 O O . ALA A 1 84 ? -5.733 -25.755 -27.656 1.00 93.19 84 ALA A O 1
ATOM 629 N N . HIS A 1 85 ? -6.026 -23.699 -26.811 1.00 90.06 85 HIS A N 1
ATOM 630 C CA . HIS A 1 85 ? -5.993 -24.116 -25.408 1.00 90.06 85 HIS A CA 1
ATOM 631 C C . HIS A 1 85 ? -7.372 -24.158 -24.734 1.00 90.06 85 HIS A C 1
ATOM 633 O O . HIS A 1 85 ? -7.445 -24.427 -23.535 1.00 90.06 85 HIS A O 1
ATOM 639 N N . SER A 1 86 ? -8.465 -23.912 -25.471 1.00 89.38 86 SER A N 1
ATOM 640 C CA . SER A 1 86 ? -9.833 -23.837 -24.921 1.00 89.38 86 SER A CA 1
ATOM 641 C C . SER A 1 86 ? -9.948 -22.877 -23.724 1.00 89.38 86 SER A C 1
ATOM 643 O O . SER A 1 86 ? -10.628 -23.148 -22.731 1.00 89.38 86 SER A O 1
ATOM 645 N N . VAL A 1 87 ? -9.253 -21.740 -23.797 1.00 88.38 87 VAL A N 1
ATOM 646 C CA . VAL A 1 87 ? -9.254 -20.693 -22.767 1.00 88.38 87 VAL A CA 1
ATOM 647 C C . VAL A 1 87 ? -9.954 -19.458 -23.320 1.00 88.38 87 VAL A C 1
ATOM 649 O O . VAL A 1 87 ? -9.708 -19.063 -24.448 1.00 88.38 87 VAL A O 1
ATOM 652 N N . GLY A 1 88 ? -10.799 -18.793 -22.528 1.00 87.31 88 GLY A N 1
ATOM 653 C CA . GLY A 1 88 ? -11.457 -17.560 -22.972 1.00 87.31 88 GLY A CA 1
ATOM 654 C C . GLY A 1 88 ? -10.462 -16.454 -23.364 1.00 87.31 88 GLY A C 1
ATOM 655 O O . GLY A 1 88 ? -9.513 -16.178 -22.622 1.00 87.31 88 GLY A O 1
ATOM 656 N N . VAL A 1 89 ? -10.726 -15.779 -24.488 1.00 85.88 89 VAL A N 1
ATOM 657 C CA . VAL A 1 89 ? -9.905 -14.680 -25.042 1.00 85.88 89 VAL A CA 1
ATOM 658 C C . VAL A 1 89 ? -9.640 -13.584 -24.004 1.00 85.88 89 VAL A C 1
ATOM 660 O O . VAL A 1 89 ? -8.519 -13.090 -23.900 1.00 85.88 89 VAL A O 1
ATOM 663 N N . ASP A 1 90 ? -10.622 -13.258 -23.160 1.00 82.06 90 ASP A N 1
ATOM 664 C CA . ASP A 1 90 ? -10.472 -12.266 -22.085 1.00 82.06 90 ASP A CA 1
ATOM 665 C C . ASP A 1 90 ? -9.433 -12.668 -21.035 1.00 82.06 90 ASP A C 1
ATOM 667 O O . ASP A 1 90 ? -8.700 -11.824 -20.513 1.00 82.06 90 ASP A O 1
ATOM 671 N N . LYS A 1 91 ? -9.363 -13.961 -20.696 1.00 80.44 91 LYS A N 1
ATOM 672 C CA . LYS A 1 91 ? -8.381 -14.471 -19.734 1.00 80.44 91 LYS A CA 1
ATOM 673 C C . LYS A 1 91 ? -6.982 -14.391 -20.336 1.00 80.44 91 LYS A C 1
ATOM 675 O O . LYS A 1 91 ? -6.064 -13.947 -19.653 1.00 80.44 91 LYS A O 1
ATOM 680 N N . LEU A 1 92 ? -6.834 -14.764 -21.605 1.00 81.06 92 LEU A N 1
ATOM 681 C CA . LEU A 1 92 ? -5.549 -14.729 -22.295 1.00 81.06 92 LEU A CA 1
ATOM 682 C C . LEU A 1 92 ? -5.068 -13.287 -22.535 1.00 81.06 92 LEU A C 1
ATOM 684 O O . LEU A 1 92 ? -3.923 -12.970 -22.238 1.00 81.06 92 LEU A O 1
ATOM 688 N N . THR A 1 93 ? -5.964 -12.384 -22.942 1.00 82.19 93 THR A N 1
ATOM 689 C CA . THR A 1 93 ? -5.690 -10.942 -23.081 1.00 82.19 93 THR A CA 1
ATOM 690 C C . THR A 1 93 ? -5.195 -10.331 -21.768 1.00 82.19 93 THR A C 1
ATOM 692 O O . THR A 1 93 ? -4.217 -9.587 -21.761 1.00 82.19 93 THR A O 1
ATOM 695 N N . LYS A 1 94 ? -5.819 -10.672 -20.631 1.00 77.19 94 LYS A N 1
ATOM 696 C CA . LYS A 1 94 ? -5.372 -10.210 -19.302 1.00 77.19 94 LYS A CA 1
ATOM 697 C C . LYS A 1 94 ? -3.989 -10.739 -18.924 1.00 77.19 94 LYS A C 1
ATOM 699 O O . LYS A 1 94 ? -3.217 -10.002 -18.315 1.00 77.19 94 LYS A O 1
ATOM 704 N N . LEU A 1 95 ? -3.687 -11.992 -19.274 1.00 76.31 95 LEU A N 1
ATOM 705 C CA . LEU A 1 95 ? -2.376 -12.603 -19.038 1.00 76.31 95 LEU A CA 1
ATOM 706 C C . LEU A 1 95 ? -1.290 -11.938 -19.893 1.00 76.31 95 LEU A C 1
ATOM 708 O O . LEU A 1 95 ? -0.254 -11.557 -19.358 1.00 76.31 95 LEU A O 1
ATOM 712 N N . VAL A 1 96 ? -1.550 -11.746 -21.190 1.00 75.88 96 VAL A N 1
ATOM 713 C CA . VAL A 1 96 ? -0.598 -11.149 -22.143 1.00 75.88 96 VAL A CA 1
ATOM 714 C C . VAL A 1 96 ? -0.327 -9.681 -21.830 1.00 75.88 96 VAL A C 1
ATOM 716 O O . VAL A 1 96 ? 0.820 -9.250 -21.849 1.00 75.88 96 VAL A O 1
ATOM 719 N N . ASN A 1 97 ? -1.357 -8.916 -21.469 1.00 74.69 97 ASN A N 1
ATOM 720 C CA . ASN A 1 97 ? -1.199 -7.498 -21.143 1.00 74.69 97 ASN A CA 1
ATOM 721 C C . ASN A 1 97 ? -0.645 -7.258 -19.728 1.00 74.69 97 ASN A C 1
ATOM 723 O O . ASN A 1 97 ? -0.576 -6.106 -19.300 1.00 74.69 97 ASN A O 1
ATOM 727 N N . ALA A 1 98 ? -0.296 -8.326 -18.993 1.00 62.19 98 ALA A N 1
ATOM 728 C CA . ALA A 1 98 ? 0.275 -8.297 -17.645 1.00 62.19 98 ALA A CA 1
ATOM 729 C C . ALA A 1 98 ? -0.444 -7.332 -16.683 1.00 62.19 98 ALA A C 1
ATOM 731 O O . ALA A 1 98 ? 0.172 -6.779 -15.766 1.00 62.19 98 ALA A O 1
ATOM 732 N N . GLN A 1 99 ? -1.748 -7.120 -16.891 1.00 59.06 99 GLN A N 1
ATOM 733 C CA . GLN A 1 99 ? -2.536 -6.187 -16.106 1.00 59.06 99 GLN A CA 1
ATOM 734 C C . GLN A 1 99 ? -2.685 -6.811 -14.722 1.00 59.06 99 GLN A C 1
ATOM 736 O O . GLN A 1 99 ? -3.477 -7.736 -14.517 1.00 59.06 99 GLN A O 1
ATOM 741 N N . THR A 1 100 ? -1.869 -6.356 -13.769 1.00 54.03 100 THR A N 1
ATOM 742 C CA . THR A 1 100 ? -2.028 -6.751 -12.376 1.00 54.03 100 THR A CA 1
ATOM 743 C C . THR A 1 100 ? -3.434 -6.368 -11.969 1.00 54.03 100 THR A C 1
ATOM 745 O O . THR A 1 100 ? -3.828 -5.201 -11.980 1.00 54.03 100 THR A O 1
ATOM 748 N N . ASN A 1 101 ? -4.228 -7.376 -11.622 1.00 53.44 101 ASN A N 1
ATOM 749 C CA . ASN A 1 101 ? -5.527 -7.163 -11.015 1.00 53.44 101 ASN A CA 1
ATOM 750 C C . ASN A 1 101 ? -5.295 -6.732 -9.565 1.00 53.44 101 ASN A C 1
ATOM 752 O O . ASN A 1 101 ? -5.637 -7.472 -8.642 1.00 53.44 101 ASN A O 1
ATOM 756 N N . TYR A 1 102 ? -4.697 -5.554 -9.356 1.00 56.09 102 TYR A N 1
ATOM 757 C CA . TYR A 1 102 ? -4.698 -4.919 -8.049 1.00 56.09 102 TYR A CA 1
ATOM 758 C C . TYR A 1 102 ? -6.158 -4.809 -7.634 1.00 56.09 102 TYR A C 1
ATOM 760 O O . TYR A 1 102 ? -6.956 -4.083 -8.240 1.00 56.09 102 TYR A O 1
ATOM 768 N N . LYS A 1 103 ? -6.544 -5.613 -6.641 1.00 59.72 103 LYS A N 1
ATOM 769 C CA . LYS A 1 103 ? -7.902 -5.594 -6.118 1.00 59.72 103 LYS A CA 1
ATOM 770 C C . LYS A 1 103 ? -8.074 -4.247 -5.441 1.00 59.72 103 LYS A C 1
ATOM 772 O O . LYS A 1 103 ? -7.627 -4.045 -4.319 1.00 59.72 103 LYS A O 1
ATOM 777 N N . LYS A 1 104 ? -8.723 -3.313 -6.138 1.00 66.44 104 LYS A N 1
ATOM 778 C CA . LYS A 1 104 ? -9.160 -2.060 -5.527 1.00 66.44 104 LYS A CA 1
ATOM 779 C C . LYS A 1 104 ? -9.969 -2.415 -4.285 1.00 66.44 104 LYS A C 1
ATOM 781 O O . LYS A 1 104 ? -10.853 -3.276 -4.347 1.00 66.44 104 LYS A O 1
ATOM 786 N N . ASN A 1 105 ? -9.668 -1.752 -3.172 1.00 69.06 105 ASN A N 1
ATOM 787 C CA . ASN A 1 105 ? -10.473 -1.892 -1.968 1.00 69.06 105 ASN A CA 1
ATOM 788 C C . ASN A 1 105 ? -11.936 -1.625 -2.327 1.00 69.06 105 ASN A C 1
ATOM 790 O O . ASN A 1 105 ? -12.263 -0.620 -2.964 1.00 69.06 105 ASN A O 1
ATOM 794 N N . ARG A 1 106 ? -12.811 -2.571 -1.975 1.00 80.56 106 ARG A N 1
ATOM 795 C CA . ARG A 1 106 ? -14.233 -2.474 -2.306 1.00 80.56 106 ARG A CA 1
ATOM 796 C C . ARG A 1 106 ? -14.808 -1.219 -1.659 1.00 80.56 106 ARG A C 1
ATOM 798 O O . ARG A 1 106 ? -14.661 -1.035 -0.445 1.00 80.56 106 ARG A O 1
ATOM 805 N N . ARG A 1 107 ? -15.484 -0.395 -2.466 1.00 86.19 107 ARG A N 1
ATOM 806 C CA . ARG A 1 107 ? -16.199 0.789 -1.977 1.00 86.19 107 ARG A CA 1
ATOM 807 C C . ARG A 1 107 ? -17.165 0.396 -0.847 1.00 86.19 107 ARG A C 1
ATOM 809 O O . ARG A 1 107 ? -17.712 -0.713 -0.892 1.00 86.19 107 ARG A O 1
ATOM 816 N N . PRO A 1 108 ? -17.356 1.255 0.169 1.00 90.56 108 PRO A N 1
ATOM 817 C CA . PRO A 1 108 ? -18.382 1.053 1.183 1.00 90.56 108 PRO A CA 1
ATOM 818 C C . PRO A 1 108 ? -19.744 0.844 0.516 1.00 90.56 108 PRO A C 1
ATOM 820 O O . PRO A 1 108 ? -20.181 1.649 -0.303 1.00 90.56 108 PRO A O 1
ATOM 823 N N . THR A 1 109 ? -20.401 -0.267 0.831 1.00 94.38 109 THR A N 1
ATOM 824 C CA . THR A 1 109 ? -21.793 -0.500 0.435 1.00 94.38 109 THR A CA 1
ATOM 825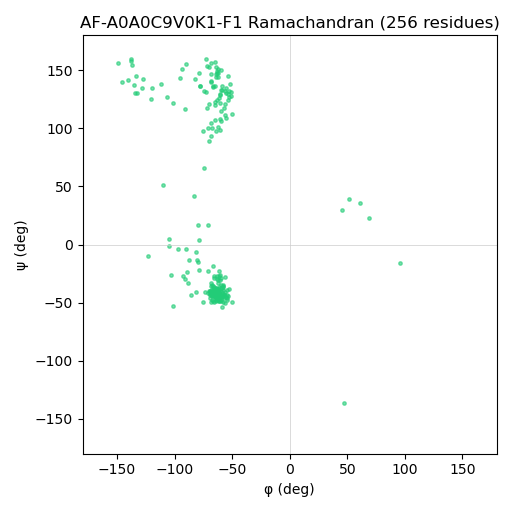 C C . THR A 1 109 ? -22.699 -0.046 1.570 1.00 94.38 109 THR A C 1
ATOM 827 O O . THR A 1 109 ? -22.291 -0.129 2.729 1.00 94.38 109 THR A O 1
ATOM 830 N N . LEU A 1 110 ? -23.928 0.386 1.258 1.00 93.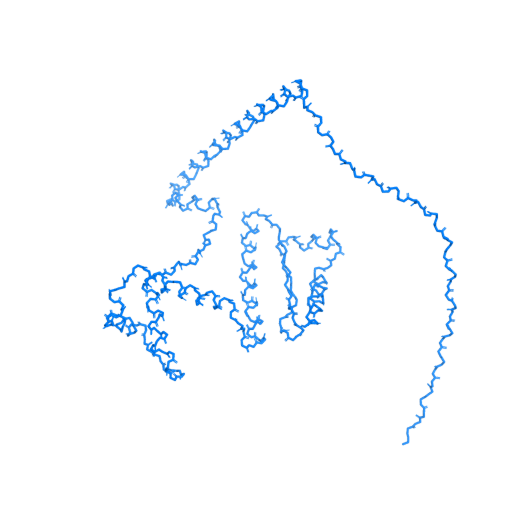62 110 LEU A N 1
ATOM 831 C CA . LEU A 1 110 ? -24.890 0.814 2.281 1.00 93.62 110 LEU A CA 1
ATOM 832 C C . LEU A 1 110 ? -25.094 -0.280 3.336 1.00 93.62 110 LEU A C 1
ATOM 834 O O . LEU A 1 110 ? -24.932 -0.023 4.517 1.00 93.62 110 LEU A O 1
ATOM 838 N N . HIS A 1 111 ? -25.311 -1.525 2.904 1.00 93.25 111 HIS A N 1
ATOM 839 C CA . HIS A 1 111 ? -25.435 -2.676 3.802 1.00 93.25 111 HIS A CA 1
ATOM 840 C C . HIS A 1 111 ? -24.283 -2.774 4.819 1.00 93.25 111 HIS A C 1
ATOM 842 O O . HIS A 1 111 ? -24.519 -2.876 6.020 1.00 93.25 111 HIS A O 1
ATOM 848 N N . ASN A 1 112 ? -23.031 -2.684 4.356 1.00 94.69 112 ASN A N 1
ATOM 849 C CA . ASN A 1 112 ? -21.868 -2.749 5.244 1.00 94.69 112 ASN A CA 1
ATOM 850 C C . ASN A 1 112 ? -21.768 -1.524 6.161 1.00 94.69 112 ASN A C 1
ATOM 852 O O . ASN A 1 112 ? -21.283 -1.647 7.283 1.00 94.69 112 ASN A O 1
ATOM 856 N N . ALA A 1 113 ? -22.187 -0.356 5.675 1.00 95.12 113 ALA A N 1
ATOM 857 C CA . ALA A 1 113 ? -22.171 0.890 6.425 1.00 95.12 113 ALA A CA 1
ATOM 858 C C . ALA A 1 113 ? -23.197 0.878 7.567 1.00 95.12 113 ALA A C 1
ATOM 860 O O . ALA A 1 113 ? -22.842 1.171 8.706 1.00 95.12 113 ALA A O 1
ATOM 861 N N . LEU A 1 114 ? -24.427 0.437 7.293 1.00 95.19 114 LEU A N 1
ATOM 862 C CA . LEU A 1 114 ? -25.482 0.294 8.300 1.00 95.19 114 LEU A CA 1
ATOM 863 C C . LEU A 1 114 ? -25.123 -0.764 9.341 1.00 95.19 114 LEU A C 1
ATOM 865 O O . LEU A 1 114 ? -25.219 -0.521 10.543 1.00 95.19 114 LEU A O 1
ATOM 869 N N . LEU A 1 115 ? -24.620 -1.914 8.883 1.00 95.31 115 LEU A N 1
ATOM 870 C CA . LEU A 1 115 ? -24.135 -2.964 9.771 1.00 95.31 115 LEU A CA 1
ATOM 871 C C . LEU A 1 115 ? -23.006 -2.450 10.674 1.00 95.31 115 LEU A C 1
ATOM 873 O O . LEU A 1 115 ? -22.987 -2.762 11.860 1.00 95.31 115 LEU A O 1
ATOM 877 N N . PHE A 1 116 ? -22.076 -1.656 10.138 1.00 94.75 116 PHE A N 1
ATOM 878 C CA . PHE A 1 116 ? -21.008 -1.033 10.919 1.00 94.75 116 PHE A CA 1
ATOM 879 C C . PHE A 1 116 ? -21.551 -0.043 11.957 1.00 94.75 116 PHE A C 1
ATOM 881 O O . PHE A 1 116 ? -21.175 -0.139 13.125 1.00 94.75 116 PHE A O 1
ATOM 888 N N . ALA A 1 117 ? -22.454 0.854 11.557 1.00 94.81 117 ALA A N 1
ATOM 889 C CA . ALA A 1 117 ? -23.059 1.839 12.450 1.00 94.81 117 ALA A CA 1
ATOM 890 C C . ALA A 1 117 ? -23.814 1.165 13.604 1.00 94.81 117 ALA A C 1
ATOM 892 O O . ALA A 1 117 ? -23.554 1.470 14.769 1.00 94.81 117 ALA A O 1
ATOM 893 N N . LYS A 1 118 ? -24.668 0.179 13.299 1.00 95.00 118 LYS A N 1
ATOM 894 C CA . LYS A 1 118 ? -25.405 -0.559 14.330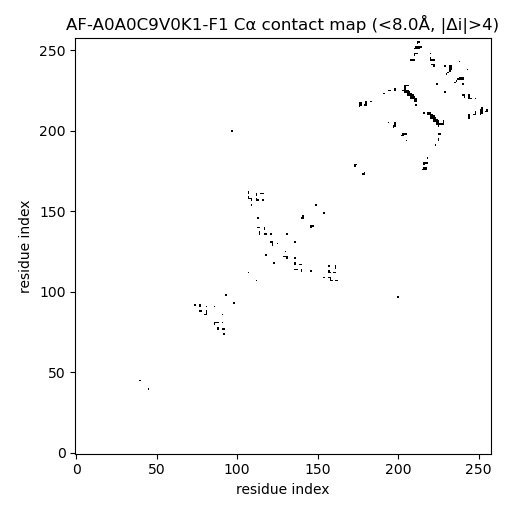 1.00 95.00 118 LYS A CA 1
ATOM 895 C C . LYS A 1 118 ? -24.481 -1.393 15.197 1.00 95.00 118 LYS A C 1
ATOM 897 O O . LYS A 1 118 ? -24.632 -1.394 16.410 1.00 95.00 118 LYS A O 1
ATOM 902 N N . ARG A 1 119 ? -23.480 -2.056 14.605 1.00 94.56 119 ARG A N 1
ATOM 903 C CA . ARG A 1 119 ? -22.470 -2.815 15.357 1.00 94.56 119 ARG A CA 1
ATOM 904 C C . ARG A 1 119 ? -21.792 -1.942 16.407 1.00 94.56 119 ARG A C 1
ATOM 906 O O . ARG A 1 119 ? -21.582 -2.438 17.509 1.00 94.56 119 ARG A O 1
ATOM 913 N N . LYS A 1 120 ? -21.441 -0.708 16.043 1.00 93.62 120 LYS A N 1
ATOM 914 C CA . LYS A 1 120 ? -20.826 0.274 16.936 1.00 93.62 120 LYS A CA 1
ATOM 915 C C . LYS A 1 120 ? -21.785 0.653 18.068 1.00 93.62 120 LYS A C 1
ATOM 917 O O . LYS A 1 120 ? -21.433 0.548 19.231 1.00 93.62 120 LYS A O 1
ATOM 922 N N . GLU A 1 121 ? -23.032 0.972 17.730 1.00 93.62 121 GLU A N 1
ATOM 923 C CA . GLU A 1 121 ? -24.079 1.316 18.702 1.00 93.62 121 GLU A CA 1
ATOM 924 C C . GLU A 1 121 ? -24.337 0.205 19.735 1.00 93.62 121 GLU A C 1
ATOM 926 O O . GLU A 1 121 ? -24.447 0.488 20.925 1.00 93.62 121 GLU A O 1
ATOM 931 N N . VAL A 1 122 ? -24.411 -1.058 19.296 1.00 93.38 122 VAL A N 1
ATOM 932 C CA . VAL A 1 122 ? -24.823 -2.174 20.167 1.00 93.38 122 VAL A CA 1
ATOM 933 C C . VAL A 1 122 ? -23.670 -2.897 20.859 1.00 93.38 122 VAL A C 1
ATOM 935 O O . VAL A 1 122 ? -23.897 -3.484 21.912 1.00 93.38 122 VAL A O 1
ATOM 938 N N . ASN A 1 123 ? -22.455 -2.901 20.290 1.00 94.31 123 ASN A N 1
ATOM 939 C CA . ASN A 1 123 ? -21.323 -3.636 20.874 1.00 94.31 123 ASN A CA 1
ATOM 940 C C . ASN A 1 123 ? -20.311 -2.761 21.611 1.00 94.31 123 ASN A C 1
ATOM 942 O O . ASN A 1 123 ? -19.651 -3.291 22.496 1.00 94.31 123 ASN A O 1
ATOM 946 N N . ASP A 1 124 ? -20.167 -1.475 21.282 1.00 90.81 124 ASP A N 1
ATOM 947 C CA . ASP A 1 124 ? -19.261 -0.593 22.029 1.00 90.81 124 ASP A CA 1
ATOM 948 C C . ASP A 1 124 ? -19.599 -0.504 23.536 1.00 90.81 124 ASP A C 1
ATOM 950 O O . ASP A 1 124 ? -18.660 -0.456 24.329 1.00 90.81 124 ASP A O 1
ATOM 954 N N . PRO A 1 125 ? -20.878 -0.520 23.982 1.00 93.62 125 PRO A N 1
ATOM 955 C CA . PRO A 1 125 ? -21.195 -0.500 25.412 1.00 93.62 125 PRO A CA 1
ATOM 956 C C . PRO A 1 125 ? -21.101 -1.873 26.104 1.00 93.62 125 PRO A C 1
ATOM 958 O O . PRO A 1 125 ? -21.265 -1.941 27.323 1.00 93.62 125 PRO A O 1
ATOM 961 N N . LEU A 1 126 ? -20.885 -2.971 25.368 1.00 92.69 126 LEU A N 1
ATOM 962 C CA . LEU A 1 126 ? -20.782 -4.304 25.965 1.00 92.69 126 LEU A CA 1
ATOM 963 C C . LEU A 1 126 ? -19.394 -4.535 26.585 1.00 92.69 126 LEU A C 1
ATOM 965 O O . LEU A 1 126 ? -18.392 -4.047 26.060 1.00 92.69 126 LEU A O 1
ATOM 969 N N . PRO A 1 127 ? -19.305 -5.321 27.674 1.00 91.06 127 PRO A N 1
ATOM 970 C CA . PRO A 1 127 ? -18.023 -5.690 28.256 1.00 91.06 127 PRO A CA 1
ATOM 971 C C . PRO A 1 127 ? -17.188 -6.542 27.292 1.00 91.06 127 PRO A C 1
ATOM 973 O O . PRO A 1 127 ? -17.710 -7.280 26.449 1.00 91.06 127 PRO A O 1
ATOM 976 N N . GLU A 1 128 ? -15.865 -6.470 27.447 1.00 86.38 128 GLU A N 1
ATOM 977 C CA . GLU A 1 128 ? -14.925 -7.233 26.629 1.00 86.38 128 GLU A CA 1
ATOM 978 C C . GLU A 1 128 ? -15.253 -8.736 26.651 1.00 86.38 128 GLU A C 1
ATOM 980 O O . GLU A 1 128 ? -15.450 -9.346 27.699 1.00 86.38 128 GLU A O 1
ATOM 985 N N . GLY A 1 129 ? -15.342 -9.335 25.461 1.00 88.00 129 GLY A N 1
ATOM 986 C CA . GLY A 1 129 ? -15.697 -10.746 25.280 1.00 88.00 129 GLY A CA 1
ATOM 987 C C . GLY A 1 129 ? -17.176 -11.009 24.983 1.00 88.00 129 GLY A C 1
ATOM 988 O O . GLY A 1 129 ? -17.486 -12.071 24.446 1.00 88.00 129 GLY A O 1
ATOM 989 N N . GLN A 1 130 ? -18.078 -10.051 25.217 1.00 89.38 130 GLN A N 1
ATOM 990 C CA . GLN A 1 130 ? -19.486 -10.159 24.816 1.00 89.38 130 GLN A CA 1
ATOM 991 C C . GLN A 1 130 ? -19.745 -9.348 23.547 1.00 89.38 130 GLN A C 1
ATOM 993 O O . GLN A 1 130 ? -19.490 -8.147 23.498 1.00 89.38 130 GLN A O 1
ATOM 998 N N . LYS A 1 131 ? -20.220 -10.012 22.487 1.00 93.81 131 LYS A N 1
ATOM 999 C CA . LYS A 1 131 ? -20.542 -9.377 21.201 1.00 93.81 131 LYS A CA 1
ATOM 1000 C C . LYS A 1 131 ? -21.745 -10.061 20.573 1.00 93.81 131 LYS A C 1
ATOM 1002 O O . LYS A 1 131 ? -21.827 -11.288 20.575 1.00 93.81 131 LYS A O 1
ATOM 1007 N N . TYR A 1 132 ? -22.631 -9.274 19.978 1.00 93.56 132 TYR A N 1
ATOM 1008 C CA . TYR A 1 132 ? -23.700 -9.804 19.141 1.00 93.56 132 TYR A CA 1
ATOM 1009 C C . TYR A 1 132 ? -23.137 -10.397 17.849 1.00 93.56 132 TYR A C 1
ATOM 1011 O O . TYR A 1 132 ? -22.141 -9.916 17.293 1.00 93.56 132 TYR A O 1
ATOM 1019 N N . SER A 1 133 ? -23.792 -11.449 17.356 1.00 93.81 133 SER A N 1
ATOM 1020 C CA . SER A 1 133 ? -23.434 -12.045 16.074 1.00 93.81 133 SER A CA 1
ATOM 1021 C C . SER A 1 133 ? -23.764 -11.086 14.927 1.00 93.81 133 SER A C 1
ATOM 1023 O O . SER A 1 133 ? -24.643 -10.230 15.026 1.00 93.81 133 SER A O 1
ATOM 1025 N N . MET A 1 134 ? -23.083 -11.246 13.792 1.00 93.31 134 MET A N 1
ATOM 1026 C CA . MET A 1 134 ? -23.350 -10.428 12.605 1.00 93.31 134 MET A CA 1
ATOM 1027 C C . MET A 1 134 ? -24.805 -10.547 12.125 1.00 93.31 134 MET A C 1
ATOM 1029 O O . MET A 1 134 ? -25.386 -9.565 11.669 1.00 93.31 134 MET A O 1
ATOM 1033 N N . GLN A 1 135 ? -25.389 -11.742 12.245 1.00 94.06 135 GLN A N 1
ATOM 1034 C CA . GLN A 1 135 ? -26.765 -12.024 11.839 1.00 94.06 135 GLN A CA 1
ATOM 1035 C C . GLN A 1 135 ? -27.767 -11.300 12.741 1.00 94.06 135 GLN A C 1
ATOM 1037 O O . GLN A 1 135 ? -28.738 -10.738 12.240 1.00 94.06 135 GLN A O 1
ATOM 1042 N N . ASP A 1 136 ? -27.508 -11.267 14.048 1.00 94.44 136 ASP A N 1
ATOM 1043 C CA . ASP A 1 136 ? -28.380 -10.589 15.009 1.00 94.44 136 ASP A CA 1
ATOM 1044 C C . ASP A 1 136 ? -28.305 -9.073 14.851 1.00 94.44 136 ASP A C 1
ATOM 1046 O O . ASP A 1 136 ? -29.337 -8.412 14.837 1.00 94.44 136 ASP A O 1
ATOM 1050 N N . ILE A 1 137 ? -27.109 -8.524 14.618 1.00 94.50 137 ILE A N 1
ATOM 1051 C CA . ILE A 1 137 ? -26.947 -7.091 14.336 1.00 94.50 137 ILE A CA 1
ATOM 1052 C C . ILE A 1 137 ? -27.708 -6.712 13.064 1.00 94.50 137 ILE A C 1
ATOM 1054 O O . ILE A 1 137 ? -28.348 -5.668 13.029 1.00 94.50 137 ILE A O 1
ATOM 1058 N N . TRP A 1 138 ? -27.677 -7.548 12.021 1.00 94.56 138 TRP A N 1
ATOM 1059 C CA . TRP A 1 138 ? -28.435 -7.256 10.805 1.00 94.56 138 TRP A CA 1
ATOM 1060 C C . TRP A 1 138 ? -29.950 -7.292 11.034 1.00 94.56 138 TRP A C 1
ATOM 1062 O O . TRP A 1 138 ? -30.651 -6.422 10.525 1.00 94.56 138 TRP A O 1
ATOM 1072 N N . LYS A 1 139 ? -30.460 -8.226 11.848 1.00 94.56 139 LYS A N 1
ATOM 1073 C CA . LYS A 1 139 ? -31.872 -8.199 12.272 1.00 94.56 139 LYS A CA 1
ATOM 1074 C C . LYS A 1 139 ? -32.199 -6.902 13.011 1.00 94.56 139 LYS A C 1
ATOM 1076 O O . LYS A 1 139 ? -33.155 -6.234 12.653 1.00 94.56 139 LYS A O 1
ATOM 1081 N N . MET A 1 140 ? -31.334 -6.472 13.929 1.00 93.75 140 MET A N 1
ATOM 1082 C CA . MET A 1 140 ? -31.495 -5.194 14.633 1.00 93.75 140 MET A CA 1
ATOM 1083 C C . MET A 1 140 ? -31.437 -3.971 13.706 1.00 93.75 140 MET A C 1
ATOM 1085 O O . MET A 1 140 ? -32.004 -2.944 14.051 1.00 93.75 140 MET A O 1
ATOM 1089 N N . VAL A 1 141 ? -30.748 -4.042 12.560 1.00 94.00 141 VAL A N 1
ATOM 1090 C CA . VAL A 1 141 ? -30.799 -2.986 11.531 1.00 94.00 141 VAL A CA 1
ATOM 1091 C C . VAL A 1 141 ? -32.153 -2.989 10.825 1.00 94.00 141 VAL A C 1
ATOM 1093 O O . VAL A 1 141 ? -32.703 -1.923 10.579 1.00 94.00 141 VAL A O 1
ATOM 1096 N N . LEU A 1 142 ? -32.691 -4.169 10.502 1.00 92.19 142 LEU A N 1
ATOM 1097 C CA . LEU A 1 142 ? -33.995 -4.302 9.847 1.00 92.19 142 LEU A CA 1
ATOM 1098 C C . LEU A 1 142 ? -35.152 -3.885 10.766 1.00 92.19 142 LEU A C 1
ATOM 1100 O O . LEU A 1 142 ? -36.116 -3.293 10.295 1.00 92.19 142 LEU A O 1
ATOM 1104 N N . ASP A 1 143 ? -35.058 -4.163 12.060 1.00 92.75 143 ASP A N 1
ATOM 1105 C CA . ASP A 1 143 ? -36.128 -3.850 13.013 1.00 92.75 143 ASP A CA 1
ATOM 1106 C C . ASP A 1 143 ? -36.126 -2.373 13.454 1.00 92.75 143 ASP A C 1
ATOM 1108 O O . ASP A 1 143 ? -37.092 -1.903 14.052 1.00 92.75 143 ASP A O 1
ATOM 1112 N N . ASP A 1 144 ? -35.052 -1.629 13.177 1.00 90.50 144 ASP A N 1
ATOM 1113 C CA . ASP A 1 144 ? -34.877 -0.250 13.628 1.00 90.50 144 ASP A CA 1
ATOM 1114 C C . ASP A 1 144 ? -35.432 0.756 12.595 1.00 90.50 144 ASP A C 1
ATOM 1116 O O . ASP A 1 144 ? -34.898 0.864 11.483 1.00 90.50 144 ASP A O 1
ATOM 1120 N N . PRO A 1 145 ? -36.467 1.546 12.953 1.00 89.12 145 PRO A N 1
ATOM 1121 C CA . PRO A 1 145 ? -37.079 2.528 12.055 1.00 89.12 145 PRO A CA 1
ATOM 1122 C C . PRO A 1 145 ? -36.086 3.553 11.498 1.00 89.12 145 PRO A C 1
ATOM 1124 O O . PRO A 1 145 ? -36.265 4.048 10.388 1.00 89.12 145 PRO A O 1
ATOM 1127 N N . LYS A 1 146 ? -35.007 3.846 12.237 1.00 88.50 146 LYS A N 1
ATOM 1128 C CA . LYS A 1 146 ? -33.966 4.805 11.844 1.00 88.50 146 LYS A CA 1
ATOM 1129 C C . LYS A 1 146 ? -33.258 4.425 10.540 1.00 88.50 146 LYS A C 1
ATOM 1131 O O . LYS A 1 146 ? -32.713 5.300 9.872 1.00 88.50 146 LYS A O 1
ATOM 1136 N N . PHE A 1 147 ? -33.221 3.137 10.197 1.00 88.06 147 PHE A N 1
ATOM 1137 C CA . PHE A 1 147 ? -32.509 2.636 9.020 1.00 88.06 147 PHE A CA 1
ATOM 1138 C C . PHE A 1 147 ? -33.428 2.248 7.855 1.00 88.06 147 PHE A C 1
ATOM 1140 O O . PHE A 1 147 ? -32.920 1.852 6.808 1.00 88.06 147 PHE A O 1
ATOM 1147 N N . GLN A 1 148 ? -34.750 2.364 8.014 1.00 83.88 148 GLN A N 1
ATOM 1148 C CA . GLN A 1 148 ? -35.726 2.002 6.981 1.00 83.88 148 GLN A CA 1
ATOM 1149 C C . GLN A 1 148 ? -35.987 3.149 5.994 1.00 83.88 148 GLN A C 1
ATOM 1151 O O . GLN A 1 148 ? -35.965 2.929 4.786 1.00 83.88 148 GLN A O 1
ATOM 1156 N N . ASP A 1 149 ? -36.131 4.379 6.496 1.00 85.62 149 ASP A N 1
ATOM 1157 C CA . ASP A 1 149 ? -36.481 5.560 5.691 1.00 85.62 149 ASP A CA 1
ATOM 1158 C C . ASP A 1 149 ? -35.302 6.541 5.554 1.00 85.62 149 ASP A C 1
ATOM 1160 O O . ASP A 1 149 ? -35.414 7.735 5.830 1.00 85.62 149 ASP A O 1
ATOM 1164 N N . LEU A 1 150 ? -34.139 6.025 5.147 1.00 88.38 150 LEU A N 1
ATOM 1165 C CA . LEU A 1 150 ? -32.928 6.831 4.977 1.00 88.38 150 LEU A CA 1
ATOM 1166 C C . LEU A 1 150 ? -33.020 7.732 3.744 1.00 88.38 150 LEU A C 1
ATOM 1168 O O . LEU A 1 150 ? -33.297 7.286 2.628 1.00 88.38 150 LEU A O 1
ATOM 1172 N N . THR A 1 151 ? -32.698 9.008 3.927 1.00 92.56 151 THR A N 1
ATOM 1173 C CA . THR A 1 151 ? -32.460 9.914 2.801 1.00 92.56 151 THR A CA 1
ATOM 1174 C C . THR A 1 151 ? -31.123 9.596 2.124 1.00 92.56 151 THR A C 1
ATOM 1176 O O . THR A 1 151 ? -30.214 9.012 2.716 1.00 92.56 151 THR A O 1
ATOM 1179 N N . LYS A 1 152 ? -30.955 10.026 0.866 1.00 91.38 152 LYS A N 1
ATOM 1180 C CA . LYS A 1 152 ? -29.695 9.821 0.125 1.00 91.38 152 LYS A CA 1
ATOM 1181 C C . LYS A 1 152 ? -28.482 10.442 0.827 1.00 91.38 152 LYS A C 1
ATOM 1183 O O . LYS A 1 152 ? -27.398 9.871 0.768 1.00 91.38 152 LYS A O 1
ATOM 1188 N N . GLU A 1 153 ? -28.674 11.580 1.490 1.00 91.06 153 GLU A N 1
ATOM 1189 C CA . GLU A 1 153 ? -27.621 12.267 2.244 1.00 91.06 153 GLU A CA 1
ATOM 1190 C C . GLU A 1 153 ? -27.196 11.456 3.476 1.00 91.06 153 GLU A C 1
ATOM 1192 O O . GLU A 1 153 ? -26.008 11.312 3.759 1.00 91.06 153 GLU A O 1
ATOM 1197 N N . GLU A 1 154 ? -28.152 10.849 4.181 1.00 91.06 154 GLU A N 1
ATOM 1198 C CA . GLU A 1 154 ? -27.862 9.985 5.327 1.00 91.06 154 GLU A CA 1
ATOM 1199 C C . GLU A 1 154 ? -27.186 8.681 4.904 1.00 91.06 154 GLU A C 1
ATOM 1201 O O . GLU A 1 154 ? -26.241 8.236 5.558 1.00 91.06 154 GLU A O 1
ATOM 1206 N N . GLU A 1 155 ? -27.608 8.079 3.787 1.00 92.75 155 GLU A N 1
ATOM 1207 C CA . GLU A 1 155 ? -26.923 6.913 3.227 1.00 92.75 155 GLU A CA 1
ATOM 1208 C C . GLU A 1 155 ? -25.449 7.193 2.918 1.00 92.75 155 GLU A C 1
ATOM 1210 O O . GLU A 1 155 ? -24.586 6.338 3.147 1.00 92.75 155 GLU A O 1
ATOM 1215 N N . GLU A 1 156 ? -25.167 8.354 2.326 1.00 93.62 156 GLU A N 1
ATOM 1216 C CA . GLU A 1 156 ? -23.811 8.772 1.982 1.00 93.62 156 GLU A CA 1
ATOM 1217 C C . GLU A 1 156 ? -22.992 9.018 3.244 1.00 93.62 156 GLU A C 1
ATOM 1219 O O . GLU A 1 156 ? -21.902 8.462 3.373 1.00 93.62 156 GLU A O 1
ATOM 1224 N N . LYS A 1 157 ? -23.578 9.681 4.245 1.00 94.88 157 LYS A N 1
ATOM 1225 C CA . LYS A 1 157 ? -22.952 9.867 5.555 1.00 94.88 157 LYS A CA 1
ATOM 1226 C C . LYS A 1 157 ? -22.515 8.547 6.195 1.00 94.88 157 LYS A C 1
ATOM 1228 O O . LYS A 1 157 ? -21.382 8.440 6.654 1.00 94.88 157 LYS A O 1
ATOM 1233 N N . TYR A 1 158 ? -23.355 7.508 6.187 1.00 94.88 158 TYR A N 1
ATOM 1234 C CA . TYR A 1 158 ? -22.950 6.204 6.734 1.00 94.88 158 TYR A CA 1
ATOM 1235 C C . TYR A 1 158 ? -21.810 5.559 5.933 1.00 94.88 158 TYR A C 1
ATOM 1237 O O . TYR A 1 158 ? -20.926 4.913 6.511 1.00 94.88 158 TYR A O 1
ATOM 1245 N N . LYS A 1 159 ? -21.815 5.698 4.600 1.00 95.12 159 LYS A N 1
ATOM 1246 C CA . LYS A 1 159 ? -20.725 5.198 3.745 1.00 95.12 159 LYS A CA 1
ATOM 1247 C C . LYS A 1 159 ? -19.418 5.930 4.049 1.00 95.12 159 LYS A C 1
ATOM 1249 O O . LYS A 1 159 ? -18.383 5.264 4.138 1.00 95.12 159 LYS A O 1
ATOM 1254 N N . ASP A 1 160 ? -19.484 7.238 4.261 1.00 94.88 160 ASP A N 1
ATOM 1255 C CA . ASP A 1 160 ? -18.345 8.081 4.617 1.00 94.88 160 ASP A CA 1
ATOM 1256 C C . ASP A 1 160 ? -17.812 7.753 6.010 1.00 94.88 160 ASP A C 1
ATOM 1258 O O . ASP A 1 160 ? -16.608 7.564 6.163 1.00 94.88 160 ASP A O 1
ATOM 1262 N N . ASP A 1 161 ? -18.679 7.549 7.002 1.00 93.56 161 ASP A N 1
ATOM 1263 C CA . ASP A 1 161 ? -18.276 7.124 8.348 1.00 93.56 161 ASP A CA 1
ATOM 1264 C C . ASP A 1 161 ? -17.540 5.773 8.318 1.00 93.56 161 ASP A C 1
ATOM 1266 O O . ASP A 1 161 ? -16.497 5.592 8.959 1.00 93.56 161 ASP A O 1
ATOM 1270 N N . LEU A 1 162 ? -18.042 4.811 7.532 1.00 94.19 162 LEU A N 1
ATOM 1271 C CA . LEU A 1 162 ? -17.365 3.528 7.334 1.00 94.19 162 LEU A CA 1
ATOM 1272 C C . LEU A 1 162 ? -16.017 3.709 6.619 1.00 94.19 162 LEU A C 1
ATOM 1274 O O . LEU A 1 162 ? -15.050 3.008 6.938 1.00 94.19 162 LEU A O 1
ATOM 1278 N N . GLN A 1 163 ? -15.937 4.618 5.649 1.00 92.81 163 GLN A N 1
ATOM 1279 C CA . GLN A 1 163 ? -14.698 4.916 4.937 1.00 92.81 163 GLN A CA 1
ATOM 1280 C C . GLN A 1 163 ? -13.665 5.561 5.868 1.00 92.81 163 GLN A C 1
ATOM 1282 O O . GLN A 1 163 ? -12.550 5.051 5.973 1.00 92.81 163 GLN A O 1
ATOM 1287 N N . ALA A 1 164 ? -14.063 6.582 6.625 1.00 91.00 164 ALA A N 1
ATOM 1288 C CA . ALA A 1 164 ? -13.237 7.255 7.618 1.00 91.00 164 ALA A CA 1
ATOM 1289 C C . ALA A 1 164 ? -12.718 6.272 8.673 1.00 91.00 164 ALA A C 1
ATOM 1291 O O . ALA A 1 164 ? -11.532 6.279 8.991 1.00 91.00 164 ALA A O 1
ATOM 1292 N N . HIS A 1 165 ? -13.559 5.352 9.157 1.00 89.62 165 HIS A N 1
ATOM 1293 C CA . HIS A 1 165 ? -13.117 4.304 10.079 1.00 89.62 165 HIS A CA 1
ATOM 1294 C C . HIS A 1 165 ? -12.088 3.355 9.441 1.00 89.62 165 HIS A C 1
ATOM 1296 O O . HIS A 1 165 ? -11.093 2.987 10.071 1.00 89.62 165 HIS A O 1
ATOM 1302 N N . ARG A 1 166 ? -12.301 2.938 8.185 1.00 89.56 166 ARG A N 1
ATOM 1303 C CA . ARG A 1 166 ? -11.329 2.106 7.454 1.00 89.56 166 ARG A CA 1
ATOM 1304 C C . ARG A 1 166 ? -9.999 2.826 7.270 1.00 89.56 166 ARG A C 1
ATOM 1306 O O . ARG A 1 166 ? -8.961 2.181 7.381 1.00 89.56 166 ARG A O 1
ATOM 1313 N N . ASP A 1 167 ? -10.028 4.123 6.997 1.00 86.62 167 ASP A N 1
ATOM 1314 C CA . ASP A 1 167 ? -8.826 4.930 6.811 1.00 86.62 167 ASP A CA 1
ATOM 1315 C C . ASP A 1 167 ? -8.111 5.192 8.140 1.00 86.62 167 ASP A C 1
ATOM 1317 O O . ASP A 1 167 ? -6.901 4.991 8.222 1.00 86.62 167 ASP A O 1
ATOM 1321 N N . ALA A 1 168 ? -8.849 5.473 9.215 1.00 83.81 168 ALA A N 1
ATOM 1322 C CA . ALA A 1 168 ? -8.299 5.576 10.565 1.00 83.81 168 ALA A CA 1
ATOM 1323 C C . ALA A 1 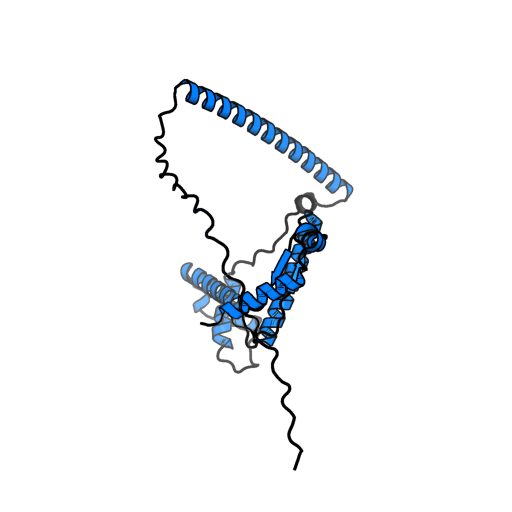168 ? -7.591 4.282 10.996 1.00 83.81 168 ALA A C 1
ATOM 1325 O O . ALA A 1 168 ? -6.514 4.335 11.583 1.00 83.81 168 ALA A O 1
ATOM 1326 N N . LYS A 1 169 ? -8.134 3.109 10.644 1.00 81.00 169 LYS A N 1
ATOM 1327 C CA . LYS A 1 169 ? -7.498 1.815 10.942 1.00 81.00 169 LYS A CA 1
ATOM 1328 C C . LYS A 1 169 ? -6.172 1.605 10.200 1.00 81.00 169 LYS A C 1
ATOM 1330 O O . LYS A 1 169 ? -5.299 0.907 10.708 1.00 81.00 169 LYS A O 1
ATOM 1335 N N . LYS A 1 170 ? -5.990 2.200 9.017 1.00 75.56 170 LYS A N 1
ATOM 1336 C CA . LYS A 1 170 ? -4.698 2.138 8.307 1.00 75.56 170 LYS A CA 1
ATOM 1337 C C . LYS A 1 170 ? -3.617 2.919 9.049 1.00 75.56 170 LYS A C 1
ATOM 1339 O O . LYS A 1 170 ? -2.468 2.503 9.048 1.00 75.56 170 LYS A O 1
ATOM 1344 N N . VAL A 1 171 ? -4.005 4.025 9.682 1.00 74.25 171 VAL A N 1
ATOM 1345 C CA . VAL A 1 171 ? -3.099 4.962 10.364 1.00 74.25 171 VAL A CA 1
ATOM 1346 C C . VAL A 1 171 ? -3.029 4.694 11.876 1.00 74.25 171 VAL A C 1
ATOM 1348 O O . VAL A 1 171 ? -2.262 5.336 12.585 1.00 74.25 171 VAL A O 1
ATOM 1351 N N . SER A 1 172 ? -3.816 3.748 12.403 1.00 66.25 172 SER A N 1
ATOM 1352 C CA . SER A 1 172 ? -3.920 3.538 13.847 1.00 66.25 172 SER A CA 1
ATOM 1353 C C . SER A 1 172 ? -2.570 3.157 14.454 1.00 66.25 172 SER A C 1
ATOM 1355 O O . SER A 1 172 ? -1.947 2.177 14.033 1.00 66.25 172 SER A O 1
ATOM 1357 N N . VAL A 1 173 ? -2.163 3.904 15.478 1.00 64.19 173 VAL A N 1
ATOM 1358 C CA . VAL A 1 173 ? -0.934 3.676 16.244 1.00 64.19 173 VAL A CA 1
ATOM 1359 C C . VAL A 1 173 ? -0.917 2.245 16.785 1.00 64.19 173 VAL A C 1
ATOM 1361 O O . VAL A 1 173 ? -1.928 1.736 17.274 1.00 64.19 173 VAL A O 1
ATOM 1364 N N . ARG A 1 174 ? 0.224 1.568 16.655 1.00 70.81 174 ARG A N 1
ATOM 1365 C CA . ARG A 1 174 ? 0.399 0.200 17.150 1.00 70.81 174 ARG A CA 1
ATOM 1366 C C . ARG A 1 174 ? 0.611 0.241 18.662 1.00 70.81 174 ARG A C 1
ATOM 1368 O O . ARG A 1 174 ? 1.352 1.076 19.164 1.00 70.81 174 ARG A O 1
ATOM 1375 N N . ALA A 1 175 ? -0.051 -0.662 19.382 1.00 67.38 175 ALA A N 1
ATOM 1376 C CA . ALA A 1 175 ? -0.077 -0.657 20.846 1.00 67.38 175 ALA A CA 1
ATOM 1377 C C . ALA A 1 175 ? 1.288 -0.956 21.495 1.00 67.38 175 ALA A C 1
ATOM 1379 O O . ALA A 1 175 ? 1.486 -0.668 22.672 1.00 67.38 175 ALA A O 1
ATOM 1380 N N . SER A 1 176 ? 2.225 -1.547 20.748 1.00 78.25 176 SER A N 1
ATOM 1381 C CA . SER A 1 176 ? 3.574 -1.848 21.221 1.00 78.25 176 SER A CA 1
ATOM 1382 C C . SER A 1 176 ? 4.590 -1.803 20.080 1.00 78.25 176 SER A C 1
ATOM 1384 O O . SER A 1 176 ? 4.249 -2.046 18.920 1.00 78.25 176 SER A O 1
ATOM 1386 N N . ASN A 1 177 ? 5.861 -1.565 20.419 1.00 79.31 177 ASN A N 1
ATOM 1387 C CA . ASN A 1 177 ? 6.966 -1.587 19.452 1.00 79.31 177 ASN A CA 1
ATOM 1388 C C . ASN A 1 177 ? 7.134 -2.966 18.801 1.00 79.31 177 ASN A C 1
ATOM 1390 O O . ASN A 1 177 ? 7.616 -3.052 17.676 1.00 79.31 177 ASN A O 1
ATOM 1394 N N . PHE A 1 178 ? 6.733 -4.036 19.497 1.00 76.06 178 PHE A N 1
ATOM 1395 C CA . PHE A 1 178 ? 6.711 -5.391 18.949 1.00 76.06 178 PHE A CA 1
ATOM 1396 C C . PHE A 1 178 ? 5.640 -5.530 17.861 1.00 76.06 178 PHE A C 1
ATOM 1398 O O . PHE A 1 178 ? 5.949 -5.948 16.751 1.00 76.06 178 PHE A O 1
ATOM 1405 N N . ALA A 1 179 ? 4.407 -5.090 18.137 1.00 78.94 179 ALA A N 1
ATOM 1406 C CA . ALA A 1 179 ? 3.334 -5.098 17.143 1.00 78.94 179 ALA A CA 1
ATOM 1407 C C . ALA A 1 179 ? 3.655 -4.191 15.941 1.00 78.94 179 ALA A C 1
ATOM 1409 O O . ALA A 1 179 ? 3.277 -4.501 14.816 1.00 78.94 179 ALA A O 1
ATOM 1410 N N . ALA A 1 180 ? 4.368 -3.082 16.164 1.00 81.06 180 ALA A N 1
ATOM 1411 C CA . ALA A 1 180 ? 4.874 -2.238 15.085 1.00 81.06 180 ALA A CA 1
ATOM 1412 C C . ALA A 1 180 ? 5.915 -2.960 14.217 1.00 81.06 180 ALA A C 1
ATOM 1414 O O . ALA A 1 180 ? 5.837 -2.889 12.996 1.00 81.06 180 ALA A O 1
ATOM 1415 N N . ALA A 1 181 ? 6.860 -3.686 14.820 1.00 84.81 181 ALA A N 1
ATOM 1416 C CA . ALA A 1 181 ? 7.851 -4.453 14.069 1.00 84.81 181 ALA A CA 1
ATOM 1417 C C . ALA A 1 181 ? 7.235 -5.619 13.282 1.00 84.81 181 ALA A C 1
ATOM 1419 O O . ALA A 1 181 ? 7.624 -5.844 12.140 1.00 84.81 181 ALA A O 1
ATOM 1420 N N . GLU A 1 182 ? 6.257 -6.327 13.851 1.00 86.62 182 GLU A N 1
ATOM 1421 C CA . GLU A 1 182 ? 5.534 -7.401 13.156 1.00 86.62 182 GLU A CA 1
ATOM 1422 C C . GLU A 1 182 ? 4.729 -6.871 11.957 1.00 86.62 182 GLU A C 1
ATOM 1424 O O . GLU A 1 182 ? 4.726 -7.474 10.881 1.00 86.62 182 GLU A O 1
ATOM 1429 N N . ASP A 1 183 ? 4.093 -5.709 12.115 1.00 86.44 183 ASP A N 1
ATOM 1430 C CA . ASP A 1 183 ? 3.384 -5.021 11.035 1.00 86.44 183 ASP A CA 1
ATOM 1431 C C . ASP A 1 183 ? 4.334 -4.580 9.914 1.00 86.44 183 ASP A C 1
ATOM 1433 O O . ASP A 1 183 ? 4.027 -4.776 8.735 1.00 86.44 183 ASP A O 1
ATOM 1437 N N . VAL A 1 184 ? 5.515 -4.056 10.269 1.00 88.94 184 VAL A N 1
ATOM 1438 C CA . VAL A 1 184 ? 6.587 -3.763 9.306 1.00 88.94 184 VAL A CA 1
ATOM 1439 C C . VAL A 1 184 ? 6.998 -5.041 8.581 1.00 88.94 184 VAL A C 1
ATOM 1441 O O . VAL A 1 184 ? 6.934 -5.066 7.358 1.00 88.94 184 VAL A O 1
ATOM 1444 N N . ALA A 1 185 ? 7.346 -6.113 9.296 1.00 89.12 185 ALA A N 1
ATOM 1445 C CA . ALA A 1 185 ? 7.793 -7.370 8.692 1.00 89.12 185 ALA A CA 1
ATOM 1446 C C . ALA A 1 185 ? 6.760 -7.939 7.705 1.00 89.12 185 ALA A C 1
ATOM 1448 O O . ALA A 1 185 ? 7.080 -8.175 6.543 1.00 89.12 185 ALA A O 1
ATOM 1449 N N . THR A 1 186 ? 5.498 -8.046 8.127 1.00 89.94 186 THR A N 1
ATOM 1450 C CA . THR A 1 186 ? 4.408 -8.565 7.282 1.00 89.94 186 THR A CA 1
ATOM 1451 C C . THR A 1 186 ? 4.181 -7.691 6.044 1.00 89.94 186 THR A C 1
ATOM 1453 O O . THR A 1 186 ? 3.909 -8.191 4.951 1.00 89.94 186 THR A O 1
ATOM 1456 N N . THR A 1 187 ? 4.294 -6.368 6.198 1.00 91.25 187 THR A N 1
ATOM 1457 C CA . THR A 1 187 ? 4.153 -5.426 5.081 1.00 91.25 187 THR A CA 1
ATOM 1458 C C . THR A 1 187 ? 5.327 -5.533 4.110 1.00 91.25 187 THR A C 1
ATOM 1460 O O . THR A 1 187 ? 5.115 -5.513 2.898 1.00 91.25 187 THR A O 1
ATOM 1463 N N . LEU A 1 188 ? 6.554 -5.676 4.617 1.00 94.00 188 LEU A N 1
ATOM 1464 C CA . LEU A 1 188 ? 7.749 -5.839 3.793 1.00 94.00 188 LEU A CA 1
ATOM 1465 C C . LEU A 1 188 ? 7.721 -7.139 3.004 1.00 94.00 188 LEU A C 1
ATOM 1467 O O . LEU A 1 188 ? 7.957 -7.090 1.802 1.00 94.00 188 LEU A O 1
ATOM 1471 N N . ASP A 1 189 ? 7.328 -8.252 3.620 1.00 93.00 189 ASP A N 1
ATOM 1472 C CA . ASP A 1 189 ? 7.156 -9.522 2.910 1.00 93.00 189 ASP A CA 1
ATOM 1473 C C . ASP A 1 189 ? 6.172 -9.377 1.742 1.00 93.00 189 ASP A C 1
ATOM 1475 O O . ASP A 1 189 ? 6.406 -9.888 0.644 1.00 93.00 189 ASP A O 1
ATOM 1479 N N . HIS A 1 190 ? 5.074 -8.639 1.934 1.00 92.25 190 HIS A N 1
ATOM 1480 C CA . HIS A 1 190 ? 4.141 -8.371 0.844 1.00 92.25 190 HIS A CA 1
ATOM 1481 C C . HIS A 1 190 ? 4.775 -7.525 -0.270 1.00 92.25 190 HIS A C 1
ATOM 1483 O O . HIS A 1 190 ? 4.610 -7.851 -1.445 1.00 92.25 190 HIS A O 1
ATOM 1489 N N . ILE A 1 191 ? 5.522 -6.474 0.082 1.00 93.75 191 ILE A N 1
ATOM 1490 C CA . ILE A 1 191 ? 6.202 -5.611 -0.892 1.00 93.75 191 ILE A CA 1
ATOM 1491 C C . ILE A 1 191 ? 7.281 -6.383 -1.659 1.00 93.75 191 ILE A C 1
ATOM 1493 O O . ILE A 1 191 ? 7.366 -6.233 -2.874 1.00 93.75 191 ILE A O 1
ATOM 1497 N N . PHE A 1 192 ? 8.072 -7.224 -0.992 1.00 93.56 192 PHE A N 1
ATOM 1498 C CA . PHE A 1 192 ? 9.107 -8.038 -1.633 1.00 93.56 192 PHE A CA 1
ATOM 1499 C C . PHE A 1 192 ? 8.496 -8.971 -2.676 1.00 93.56 192 PHE A C 1
ATOM 1501 O O . PHE A 1 192 ? 8.915 -8.948 -3.827 1.00 93.56 192 PHE A O 1
ATOM 1508 N N . ASN A 1 193 ? 7.415 -9.677 -2.329 1.00 92.06 193 ASN A N 1
ATOM 1509 C CA . ASN A 1 193 ? 6.696 -10.528 -3.281 1.00 92.06 193 ASN A CA 1
ATOM 1510 C C . ASN A 1 193 ? 6.152 -9.748 -4.494 1.00 92.06 193 ASN A C 1
ATOM 1512 O O . ASN A 1 193 ? 6.157 -10.252 -5.619 1.00 92.06 193 ASN A O 1
ATOM 1516 N N . GLU A 1 194 ? 5.670 -8.519 -4.287 1.00 91.88 194 GLU A N 1
ATOM 1517 C CA . GLU A 1 194 ? 5.209 -7.652 -5.379 1.00 91.88 194 GLU A CA 1
ATOM 1518 C C . GLU A 1 194 ? 6.370 -7.174 -6.263 1.00 91.88 194 GLU A C 1
ATOM 1520 O O . GLU A 1 194 ? 6.228 -7.145 -7.488 1.00 91.88 194 GLU A O 1
ATOM 1525 N N . LEU A 1 195 ? 7.518 -6.830 -5.669 1.00 92.81 195 LEU A N 1
ATOM 1526 C CA . LEU A 1 195 ? 8.722 -6.424 -6.396 1.00 92.81 195 LEU A CA 1
ATOM 1527 C C . LEU A 1 195 ? 9.321 -7.588 -7.192 1.00 92.81 195 LEU A C 1
ATOM 1529 O O . LEU A 1 195 ? 9.597 -7.398 -8.375 1.00 92.81 195 LEU A O 1
ATOM 1533 N N . ASP A 1 196 ? 9.424 -8.786 -6.611 1.00 90.12 196 ASP A N 1
ATOM 1534 C CA . ASP A 1 196 ? 9.820 -10.013 -7.317 1.00 90.12 196 ASP A CA 1
ATOM 1535 C C . ASP A 1 196 ? 8.866 -10.304 -8.475 1.00 90.12 196 ASP A C 1
ATOM 1537 O O . ASP A 1 196 ? 9.276 -10.498 -9.620 1.00 90.12 196 ASP A O 1
ATOM 1541 N N . GLY A 1 197 ? 7.558 -10.275 -8.205 1.00 87.00 197 GLY A N 1
ATOM 1542 C CA . GLY A 1 197 ? 6.539 -10.498 -9.222 1.00 87.00 197 GLY A CA 1
ATOM 1543 C C . GLY A 1 197 ? 6.571 -9.448 -10.334 1.00 87.00 197 GLY A C 1
ATOM 1544 O O . GLY A 1 197 ? 6.208 -9.748 -11.473 1.00 87.00 197 GLY A O 1
ATOM 1545 N N . LEU A 1 198 ? 6.973 -8.212 -10.038 1.00 86.38 198 LEU A N 1
ATOM 1546 C CA . LEU A 1 198 ?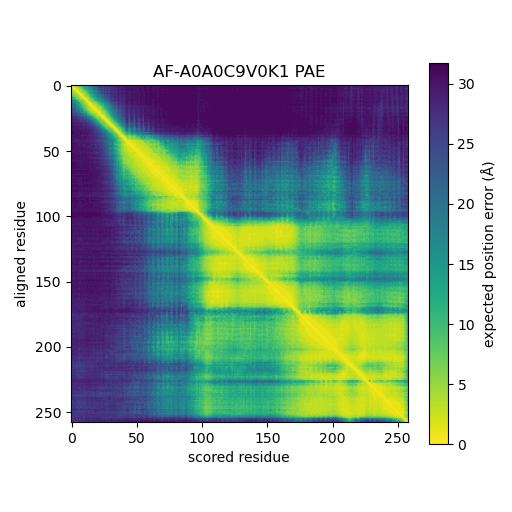 7.149 -7.163 -11.036 1.00 86.38 198 LEU A CA 1
ATOM 1547 C C . LEU A 1 198 ? 8.432 -7.383 -11.844 1.00 86.38 198 LEU A C 1
ATOM 1549 O O . LEU A 1 198 ? 8.345 -7.422 -13.070 1.00 86.38 198 LEU A O 1
ATOM 1553 N N . ALA A 1 199 ? 9.569 -7.624 -11.188 1.00 87.75 199 ALA A N 1
ATOM 1554 C CA . ALA A 1 199 ? 10.847 -7.929 -11.831 1.00 87.75 199 ALA A CA 1
ATOM 1555 C C . ALA A 1 199 ? 10.735 -9.131 -12.779 1.00 87.75 199 ALA A C 1
ATOM 1557 O O . ALA A 1 199 ? 11.119 -9.033 -13.940 1.00 87.75 199 ALA A O 1
ATOM 1558 N N . MET A 1 200 ? 10.082 -10.215 -12.354 1.00 84.81 200 MET A N 1
ATOM 1559 C CA . MET A 1 200 ? 9.868 -11.403 -13.190 1.00 84.81 200 MET A CA 1
ATOM 1560 C C . MET A 1 200 ? 9.001 -11.137 -14.429 1.00 84.81 200 MET A C 1
ATOM 1562 O O . MET A 1 200 ? 9.149 -11.814 -15.444 1.00 84.81 200 MET A O 1
ATOM 1566 N N . ARG A 1 201 ? 8.072 -10.173 -14.367 1.00 84.38 201 ARG A N 1
ATOM 1567 C CA . ARG A 1 201 ? 7.151 -9.874 -15.480 1.00 84.38 201 ARG A CA 1
ATOM 1568 C C . ARG A 1 201 ? 7.678 -8.819 -16.442 1.00 84.38 201 ARG A C 1
ATOM 1570 O O . ARG A 1 201 ? 7.286 -8.835 -17.605 1.00 84.38 201 ARG A O 1
ATOM 1577 N N . THR A 1 202 ? 8.491 -7.881 -15.968 1.00 84.38 202 THR A N 1
ATOM 1578 C CA . THR A 1 202 ? 8.915 -6.714 -16.758 1.00 84.38 202 THR A CA 1
ATOM 1579 C C . THR A 1 202 ? 10.427 -6.579 -16.898 1.00 84.38 202 THR A C 1
ATOM 1581 O O . THR A 1 202 ? 10.875 -5.754 -17.689 1.00 84.38 202 THR A O 1
ATOM 1584 N N . GLY A 1 203 ? 11.209 -7.362 -16.153 1.00 85.19 203 GLY A N 1
ATOM 1585 C CA . GLY A 1 203 ? 12.667 -7.258 -16.108 1.00 85.19 203 GLY A CA 1
ATOM 1586 C C . GLY A 1 203 ? 13.165 -5.982 -15.428 1.00 85.19 203 GLY A C 1
ATOM 1587 O O . GLY A 1 203 ? 14.262 -5.521 -15.737 1.00 85.19 203 GLY A O 1
ATOM 1588 N N . ILE A 1 204 ? 12.354 -5.352 -14.568 1.00 88.56 204 ILE A N 1
ATOM 1589 C CA . ILE A 1 204 ? 12.806 -4.168 -13.831 1.00 88.56 204 ILE A CA 1
ATOM 1590 C C . ILE A 1 204 ? 13.848 -4.538 -12.777 1.00 88.56 204 ILE A C 1
ATOM 1592 O O . ILE A 1 204 ? 13.800 -5.617 -12.192 1.00 88.56 204 ILE A O 1
ATOM 1596 N N . TYR A 1 205 ? 14.708 -3.570 -12.475 1.00 91.31 205 TYR A N 1
ATOM 1597 C CA . TYR A 1 205 ? 15.558 -3.586 -11.294 1.00 91.31 205 TYR A CA 1
ATOM 1598 C C . TYR A 1 205 ? 15.019 -2.578 -10.281 1.00 91.31 205 TYR A C 1
ATOM 1600 O O . TYR A 1 205 ? 14.804 -1.409 -10.612 1.00 91.31 205 TYR A O 1
ATOM 1608 N N . ALA A 1 206 ? 14.792 -3.025 -9.052 1.00 91.31 206 ALA A N 1
ATOM 1609 C CA . ALA A 1 206 ? 14.339 -2.207 -7.941 1.00 91.31 206 ALA A CA 1
ATOM 1610 C C . ALA A 1 206 ? 15.169 -2.504 -6.690 1.00 91.31 206 ALA A C 1
ATOM 1612 O O . ALA A 1 206 ? 15.551 -3.642 -6.428 1.00 91.31 206 ALA A O 1
ATOM 1613 N N . SER A 1 207 ? 15.405 -1.465 -5.892 1.00 93.94 207 SER A N 1
ATOM 1614 C CA . SER A 1 207 ? 15.965 -1.581 -4.548 1.00 93.94 207 SER A CA 1
ATOM 1615 C C . SER A 1 207 ? 15.087 -0.820 -3.564 1.00 93.94 207 SER A C 1
ATOM 1617 O O . SER A 1 207 ? 14.715 0.324 -3.838 1.00 93.94 207 SER A O 1
ATOM 1619 N N . LEU A 1 208 ? 14.789 -1.427 -2.422 1.00 95.06 208 LEU A N 1
ATOM 1620 C CA . LEU A 1 208 ? 14.001 -0.849 -1.343 1.00 95.06 208 LEU A CA 1
ATOM 1621 C C . LEU A 1 208 ? 14.843 -0.780 -0.069 1.00 95.06 208 LEU A C 1
ATOM 1623 O O . LEU A 1 208 ? 15.493 -1.750 0.308 1.00 95.06 208 LEU A O 1
ATOM 1627 N N . TRP A 1 209 ? 14.786 0.366 0.603 1.00 94.56 209 TRP A N 1
ATOM 1628 C CA . TRP A 1 209 ? 15.503 0.654 1.840 1.00 94.56 209 TRP A CA 1
ATOM 1629 C C . TRP A 1 209 ? 14.502 0.990 2.926 1.00 94.56 209 TRP A C 1
ATOM 1631 O O . TRP A 1 209 ? 13.683 1.891 2.742 1.00 94.56 209 TRP A O 1
ATOM 1641 N N . VAL A 1 210 ? 14.561 0.279 4.048 1.00 93.75 210 VAL A N 1
ATOM 1642 C CA . VAL A 1 210 ? 13.609 0.464 5.143 1.00 93.75 210 VAL A CA 1
ATOM 1643 C C . VAL A 1 210 ? 14.357 0.516 6.455 1.00 93.75 210 VAL A C 1
ATOM 1645 O O . VAL A 1 210 ? 15.199 -0.327 6.748 1.00 93.75 210 VAL A O 1
ATOM 1648 N N . THR A 1 211 ? 14.046 1.532 7.245 1.00 93.25 211 THR A N 1
ATOM 1649 C CA . THR A 1 211 ? 14.650 1.753 8.550 1.00 93.25 211 THR A CA 1
ATOM 1650 C C . THR A 1 211 ? 13.590 2.146 9.559 1.00 93.25 211 THR A C 1
ATOM 1652 O O . THR A 1 211 ? 12.577 2.753 9.204 1.00 93.25 211 THR A O 1
ATOM 1655 N N . ARG A 1 212 ? 13.878 1.866 10.828 1.00 89.81 212 ARG A N 1
ATOM 1656 C CA . ARG A 1 212 ? 13.176 2.483 11.947 1.00 89.81 212 ARG A CA 1
ATOM 1657 C C . ARG A 1 212 ? 13.393 3.986 11.980 1.00 89.81 212 ARG A C 1
ATOM 1659 O O . ARG A 1 212 ? 14.459 4.481 11.608 1.00 89.81 212 ARG A O 1
ATOM 1666 N N . GLY A 1 213 ? 12.362 4.686 12.444 1.00 84.88 213 GLY A N 1
ATOM 1667 C CA . GLY A 1 213 ? 12.407 6.124 12.694 1.00 84.88 213 GLY A CA 1
ATOM 1668 C C . GLY A 1 213 ? 12.876 6.461 14.108 1.00 84.88 213 GLY A C 1
ATOM 1669 O O . GLY A 1 213 ? 13.387 7.555 14.327 1.00 84.88 213 GLY A O 1
ATOM 1670 N N . HIS A 1 214 ? 12.730 5.533 15.061 1.00 82.69 214 HIS A N 1
ATOM 1671 C CA . HIS A 1 214 ? 13.090 5.759 16.456 1.00 82.69 214 HIS A CA 1
ATOM 1672 C C . HIS A 1 214 ? 14.025 4.670 16.996 1.00 82.69 214 HIS A C 1
ATOM 1674 O O . HIS A 1 214 ? 13.833 3.485 16.738 1.00 82.69 214 HIS A O 1
ATOM 1680 N N . ALA A 1 215 ? 14.998 5.043 17.834 1.00 81.38 215 ALA A N 1
ATOM 1681 C CA . ALA A 1 215 ? 16.005 4.117 18.373 1.00 81.38 215 ALA A CA 1
ATOM 1682 C C . ALA A 1 215 ? 15.429 2.968 19.231 1.00 81.38 215 ALA A C 1
ATOM 1684 O O . ALA A 1 215 ? 16.069 1.929 19.394 1.00 81.38 215 ALA A O 1
ATOM 1685 N N . PHE A 1 216 ? 14.224 3.154 19.779 1.00 81.50 216 PHE A N 1
ATOM 1686 C CA . PHE A 1 216 ? 13.512 2.147 20.581 1.00 81.50 216 PHE A CA 1
ATOM 1687 C C . PHE A 1 216 ? 12.603 1.224 19.759 1.00 81.50 216 PHE A C 1
ATOM 1689 O O . PHE A 1 216 ? 12.019 0.294 20.324 1.00 81.50 216 PHE A O 1
ATOM 1696 N N . ASP A 1 217 ? 12.467 1.454 18.453 1.00 83.94 217 ASP A N 1
ATOM 1697 C CA . ASP A 1 217 ? 11.760 0.518 17.588 1.00 83.94 217 ASP A CA 1
ATOM 1698 C C . ASP A 1 217 ? 12.566 -0.777 17.473 1.00 83.94 217 ASP A C 1
ATOM 1700 O O . ASP A 1 217 ? 13.800 -0.769 17.388 1.00 83.94 217 ASP A O 1
ATOM 1704 N N . THR A 1 218 ? 11.851 -1.900 17.492 1.00 84.81 218 THR A N 1
ATOM 1705 C CA . THR A 1 218 ? 12.463 -3.233 17.593 1.00 84.81 218 THR A CA 1
ATOM 1706 C C . THR A 1 218 ? 12.854 -3.839 16.246 1.00 84.81 218 THR A C 1
ATOM 1708 O O . THR A 1 218 ? 13.606 -4.809 16.225 1.00 84.81 218 THR A O 1
ATOM 1711 N N . HIS A 1 219 ? 12.390 -3.277 15.127 1.00 84.94 219 HIS A N 1
ATOM 1712 C CA . HIS A 1 219 ? 12.807 -3.723 13.799 1.00 84.94 219 HIS A CA 1
ATOM 1713 C C . HIS A 1 219 ? 14.147 -3.086 13.412 1.00 84.94 219 HIS A C 1
ATOM 1715 O O . HIS A 1 219 ? 14.403 -1.924 13.717 1.00 84.94 219 HIS A O 1
ATOM 1721 N N . CYS A 1 220 ? 14.997 -3.849 12.730 1.00 85.00 220 CYS A N 1
ATOM 1722 C CA . CYS A 1 220 ? 16.291 -3.371 12.250 1.00 85.00 220 CYS A CA 1
ATOM 1723 C C . CYS A 1 220 ? 16.172 -2.770 10.850 1.00 85.00 220 CYS A C 1
ATOM 1725 O O . CYS A 1 220 ? 15.311 -3.173 10.064 1.00 85.00 220 CYS A O 1
ATOM 1727 N N . ALA A 1 221 ? 17.097 -1.869 10.518 1.00 91.56 221 ALA A N 1
ATOM 1728 C CA . ALA A 1 221 ? 17.314 -1.460 9.140 1.00 91.56 221 ALA A CA 1
ATOM 1729 C C . ALA A 1 221 ? 17.504 -2.671 8.222 1.00 91.56 221 ALA A C 1
ATOM 1731 O O . ALA A 1 221 ? 18.303 -3.571 8.495 1.00 91.56 221 ALA A O 1
ATOM 1732 N N . THR A 1 222 ? 16.772 -2.667 7.118 1.00 93.19 222 THR A N 1
ATOM 1733 C CA . THR A 1 222 ? 16.807 -3.718 6.115 1.00 93.19 222 THR A CA 1
ATOM 1734 C C . THR A 1 222 ? 16.798 -3.112 4.723 1.00 93.19 222 THR A C 1
ATOM 1736 O O . THR A 1 222 ? 16.411 -1.959 4.504 1.00 93.19 222 THR A O 1
ATOM 1739 N N . TRP A 1 223 ? 17.250 -3.905 3.768 1.00 94.00 223 TRP A N 1
ATOM 1740 C CA . TRP A 1 223 ? 17.209 -3.557 2.367 1.00 94.00 223 TRP A CA 1
ATOM 1741 C C . TRP A 1 223 ? 16.789 -4.774 1.562 1.00 94.00 223 TRP A C 1
ATOM 1743 O O . TRP A 1 223 ? 16.931 -5.916 2.001 1.00 94.00 223 TRP A O 1
ATOM 1753 N N . TYR A 1 224 ? 16.271 -4.508 0.378 1.00 94.69 224 TYR A N 1
ATOM 1754 C CA . TYR A 1 224 ? 15.886 -5.524 -0.577 1.00 94.69 224 TYR A CA 1
ATOM 1755 C C . TYR A 1 224 ? 16.263 -5.054 -1.975 1.00 94.69 224 TYR A C 1
ATOM 1757 O O . TYR A 1 224 ? 16.131 -3.870 -2.292 1.00 94.69 224 TYR A O 1
ATOM 1765 N N . GLY A 1 225 ? 16.729 -5.974 -2.808 1.00 93.00 225 GLY A N 1
ATOM 1766 C CA . GLY A 1 225 ? 17.039 -5.736 -4.208 1.00 93.00 225 GLY A CA 1
ATOM 1767 C C . GLY A 1 225 ? 16.494 -6.875 -5.050 1.00 93.00 225 GLY A C 1
ATOM 1768 O O . GLY A 1 225 ? 16.615 -8.034 -4.667 1.00 93.00 225 GLY A O 1
ATOM 1769 N N . THR A 1 226 ? 15.898 -6.545 -6.189 1.00 90.56 226 THR A N 1
ATOM 1770 C CA . THR A 1 226 ? 15.486 -7.544 -7.180 1.00 90.56 226 THR A CA 1
ATOM 1771 C C . THR A 1 226 ? 16.701 -8.004 -7.987 1.00 90.56 226 THR A C 1
ATOM 1773 O O . THR A 1 226 ? 17.449 -7.149 -8.466 1.00 90.56 226 THR A O 1
ATOM 1776 N N . ASP A 1 227 ? 16.841 -9.305 -8.237 1.00 82.75 227 ASP A N 1
ATOM 1777 C CA . ASP A 1 227 ? 17.845 -9.867 -9.163 1.00 82.75 227 ASP A CA 1
ATOM 1778 C C . ASP A 1 227 ? 19.271 -9.289 -8.943 1.00 82.75 227 ASP A C 1
ATOM 1780 O O . ASP A 1 227 ? 19.690 -9.093 -7.800 1.00 82.75 227 ASP A O 1
ATOM 1784 N N . ASN A 1 228 ? 20.005 -8.945 -10.011 1.00 81.75 228 ASN A N 1
ATOM 1785 C CA . ASN A 1 228 ? 21.372 -8.397 -9.967 1.00 81.75 228 ASN A CA 1
ATOM 1786 C C . ASN A 1 228 ? 21.460 -6.949 -9.430 1.00 81.75 228 ASN A C 1
ATOM 1788 O O . ASN A 1 228 ? 22.456 -6.255 -9.639 1.00 81.75 228 ASN A O 1
ATOM 1792 N N . ALA A 1 229 ? 20.426 -6.439 -8.747 1.00 86.06 229 ALA A N 1
ATOM 1793 C CA . ALA A 1 229 ? 20.496 -5.123 -8.112 1.00 86.06 229 ALA A CA 1
ATOM 1794 C C . ALA A 1 229 ? 21.618 -5.055 -7.060 1.00 86.06 229 ALA A C 1
ATOM 1796 O O . ALA A 1 229 ? 22.170 -3.978 -6.849 1.00 86.06 229 ALA A O 1
ATOM 1797 N N . MET A 1 230 ? 21.974 -6.180 -6.429 1.00 82.62 230 MET A N 1
ATOM 1798 C CA . MET A 1 230 ? 23.114 -6.267 -5.508 1.00 82.62 230 MET A CA 1
ATOM 1799 C C . MET A 1 230 ? 24.435 -5.943 -6.219 1.00 82.62 230 MET A C 1
ATOM 1801 O O . MET A 1 230 ? 25.164 -5.058 -5.768 1.00 82.62 230 MET A O 1
ATOM 1805 N N . ASP A 1 231 ? 24.674 -6.562 -7.378 1.00 87.81 231 ASP A N 1
ATOM 1806 C CA . ASP A 1 231 ? 25.872 -6.343 -8.194 1.00 87.81 231 ASP A CA 1
ATOM 1807 C C . ASP A 1 231 ? 26.001 -4.876 -8.601 1.00 87.81 231 ASP A C 1
ATOM 1809 O O . ASP A 1 231 ? 27.085 -4.311 -8.572 1.00 87.81 231 ASP A O 1
ATOM 1813 N N . PHE A 1 232 ? 24.899 -4.186 -8.909 1.00 90.25 232 PHE A N 1
ATOM 1814 C CA . PHE A 1 232 ? 24.962 -2.750 -9.196 1.00 90.25 232 PHE A CA 1
ATOM 1815 C C . PHE A 1 232 ? 25.547 -1.943 -8.022 1.00 90.25 232 PHE A C 1
ATOM 1817 O O . PHE A 1 232 ? 26.397 -1.068 -8.223 1.00 90.25 232 PHE A O 1
ATOM 1824 N N . TRP A 1 233 ? 25.124 -2.227 -6.790 1.00 90.50 233 TRP A N 1
ATOM 1825 C CA . TRP A 1 233 ? 25.618 -1.504 -5.618 1.00 90.50 233 TRP A CA 1
ATOM 1826 C C . TRP A 1 233 ? 27.092 -1.810 -5.326 1.00 90.50 233 TRP A C 1
ATOM 1828 O O . TRP A 1 233 ? 27.873 -0.891 -5.064 1.00 90.50 233 TRP A O 1
ATOM 1838 N N . GLU A 1 234 ? 27.507 -3.067 -5.440 1.00 89.88 234 GLU A N 1
ATOM 1839 C CA . GLU A 1 234 ? 28.883 -3.473 -5.137 1.00 89.88 234 GLU A CA 1
ATOM 1840 C C . GLU A 1 234 ? 29.853 -3.198 -6.298 1.00 89.88 234 GLU A C 1
ATOM 1842 O O . GLU A 1 234 ? 30.953 -2.674 -6.096 1.00 89.88 234 GLU A O 1
ATOM 1847 N N . ASP A 1 235 ? 29.446 -3.454 -7.540 1.00 92.00 235 ASP A N 1
ATOM 1848 C CA . ASP A 1 235 ? 30.312 -3.349 -8.712 1.00 92.00 235 ASP A CA 1
ATOM 1849 C C . ASP A 1 235 ? 30.334 -1.966 -9.346 1.00 92.00 235 ASP A C 1
ATOM 1851 O O . ASP A 1 235 ? 31.380 -1.561 -9.862 1.00 92.00 235 ASP A O 1
ATOM 1855 N N . VAL A 1 236 ? 29.225 -1.227 -9.302 1.00 92.38 236 VAL A N 1
ATOM 1856 C CA . VAL A 1 236 ? 29.138 0.107 -9.914 1.00 92.38 236 VAL A CA 1
ATOM 1857 C C . VAL A 1 236 ? 29.273 1.192 -8.858 1.00 92.38 236 VAL A C 1
ATOM 1859 O O . VAL A 1 236 ? 30.125 2.070 -8.991 1.00 92.38 236 VAL A O 1
ATOM 1862 N N . ILE A 1 237 ? 28.465 1.128 -7.796 1.00 93.19 237 ILE A N 1
ATOM 1863 C CA . ILE A 1 237 ? 28.471 2.149 -6.737 1.00 93.19 237 ILE A CA 1
ATOM 1864 C C . ILE A 1 237 ? 29.636 1.952 -5.757 1.00 93.19 237 ILE A C 1
ATOM 1866 O O . ILE A 1 237 ? 30.074 2.924 -5.143 1.00 93.19 237 ILE A O 1
ATOM 1870 N N . LYS A 1 238 ? 30.196 0.736 -5.667 1.00 93.88 238 LYS A N 1
ATOM 1871 C CA . LYS A 1 238 ? 31.304 0.380 -4.761 1.00 93.88 238 LYS A CA 1
ATOM 1872 C C . LYS A 1 238 ? 30.948 0.572 -3.289 1.00 93.88 238 LYS A C 1
ATOM 1874 O O . LYS A 1 238 ? 31.797 0.954 -2.482 1.00 93.88 238 LYS A O 1
ATOM 1879 N N . VAL A 1 239 ? 29.691 0.305 -2.938 1.00 93.12 239 VAL A N 1
ATOM 1880 C CA . VAL A 1 239 ? 29.205 0.379 -1.559 1.00 93.12 239 VAL A CA 1
ATOM 1881 C C . VAL A 1 239 ? 28.402 -0.870 -1.239 1.00 93.12 239 VAL A C 1
ATOM 1883 O O . VAL A 1 239 ? 27.486 -1.231 -1.971 1.00 93.12 239 VAL A O 1
ATOM 1886 N N . GLU A 1 240 ? 28.723 -1.498 -0.110 1.00 91.88 240 GLU A N 1
ATOM 1887 C CA . GLU A 1 240 ? 27.939 -2.610 0.417 1.00 91.88 240 GLU A CA 1
ATOM 1888 C C . GLU A 1 240 ? 26.527 -2.119 0.767 1.00 91.88 240 GLU A C 1
ATOM 1890 O O . GLU A 1 240 ? 26.384 -1.198 1.587 1.00 91.88 240 GLU A O 1
ATOM 1895 N N . PRO A 1 241 ? 25.468 -2.736 0.217 1.00 92.50 241 PRO A N 1
ATOM 1896 C CA . PRO A 1 241 ? 24.113 -2.295 0.476 1.00 92.50 241 PRO A CA 1
ATOM 1897 C C . PRO A 1 241 ? 23.781 -2.204 1.968 1.00 92.50 241 PRO A C 1
ATOM 1899 O O . PRO A 1 241 ? 23.262 -1.205 2.456 1.00 92.50 241 PRO A O 1
ATOM 1902 N N . HIS A 1 242 ? 24.173 -3.206 2.749 1.00 91.25 242 HIS A N 1
ATOM 1903 C CA . HIS A 1 242 ? 23.892 -3.228 4.178 1.00 91.25 242 HIS A CA 1
ATOM 1904 C C . HIS A 1 242 ? 24.510 -2.034 4.939 1.00 91.25 242 HIS A C 1
ATOM 1906 O O . HIS A 1 242 ? 23.926 -1.547 5.912 1.00 91.25 242 HIS A O 1
ATOM 1912 N N . ALA A 1 243 ? 25.646 -1.503 4.475 1.00 92.56 243 ALA A N 1
ATOM 1913 C CA . ALA A 1 243 ? 26.237 -0.288 5.031 1.00 92.56 243 ALA A CA 1
ATOM 1914 C C . ALA A 1 243 ? 25.372 0.952 4.750 1.00 92.56 243 ALA A C 1
ATOM 1916 O O . ALA A 1 243 ? 25.205 1.790 5.639 1.00 92.56 243 ALA A O 1
ATOM 1917 N N . VAL A 1 244 ? 24.765 1.045 3.562 1.00 93.94 244 VAL A N 1
ATOM 1918 C CA . VAL A 1 244 ? 23.816 2.119 3.215 1.00 93.94 244 VAL A CA 1
ATOM 1919 C C . VAL A 1 244 ? 22.576 2.055 4.106 1.00 93.94 244 VAL A C 1
ATOM 1921 O O . VAL A 1 244 ? 22.176 3.084 4.648 1.00 93.94 244 VAL A O 1
ATOM 1924 N N . ALA A 1 245 ? 22.009 0.864 4.340 1.00 93.94 245 ALA A N 1
ATOM 1925 C CA . ALA A 1 245 ? 20.857 0.697 5.238 1.00 93.94 245 ALA A CA 1
ATOM 1926 C C . ALA A 1 245 ? 21.161 1.211 6.653 1.00 93.94 245 ALA A C 1
ATOM 1928 O O . ALA A 1 245 ? 20.361 1.942 7.235 1.00 93.94 245 ALA A O 1
ATOM 1929 N N . LYS A 1 246 ? 22.345 0.885 7.188 1.00 92.75 246 LYS A N 1
ATOM 1930 C CA . LYS A 1 246 ? 22.794 1.363 8.505 1.00 92.75 246 LYS A CA 1
ATOM 1931 C C . LYS A 1 246 ? 23.011 2.873 8.544 1.00 92.75 246 LYS A C 1
ATOM 1933 O O . LYS A 1 246 ? 22.612 3.518 9.508 1.00 92.75 246 LYS A O 1
ATOM 1938 N N . GLN A 1 247 ? 23.620 3.456 7.512 1.00 93.38 247 GLN A N 1
ATOM 1939 C CA . GLN A 1 247 ? 23.785 4.912 7.431 1.00 93.38 247 GLN A CA 1
ATOM 1940 C C . GLN A 1 247 ? 22.432 5.625 7.354 1.00 93.38 247 GLN A C 1
ATOM 1942 O O . GLN A 1 247 ? 22.235 6.651 8.008 1.00 93.38 247 GLN A O 1
ATOM 1947 N N . PHE A 1 248 ? 21.489 5.058 6.598 1.00 93.25 248 PHE A N 1
ATOM 1948 C CA . PHE A 1 248 ? 20.132 5.576 6.506 1.00 93.25 248 PHE A CA 1
ATOM 1949 C C . PHE A 1 248 ? 19.412 5.506 7.857 1.00 93.25 248 PHE A C 1
ATOM 1951 O O . PHE A 1 248 ? 18.786 6.483 8.263 1.00 93.25 248 PHE A O 1
ATOM 1958 N N . GLU A 1 249 ? 19.582 4.412 8.601 1.00 92.94 249 GLU A N 1
ATOM 1959 C CA . GLU A 1 249 ? 19.061 4.268 9.964 1.00 92.94 249 GLU A CA 1
ATOM 1960 C C . GLU A 1 249 ? 19.652 5.266 10.947 1.00 92.94 249 GLU A C 1
ATOM 1962 O O . GLU A 1 249 ? 18.908 5.902 11.695 1.00 92.94 249 GLU A O 1
ATOM 1967 N N . MET A 1 250 ? 20.972 5.446 10.925 1.00 91.19 250 MET A N 1
ATOM 1968 C CA . MET A 1 250 ? 21.638 6.452 11.748 1.00 91.19 250 MET A CA 1
ATOM 1969 C C . MET A 1 250 ? 21.083 7.848 11.466 1.00 91.19 250 MET A C 1
ATOM 1971 O O . MET A 1 250 ? 20.781 8.591 12.397 1.00 91.19 250 MET A O 1
ATOM 1975 N N . TRP A 1 251 ? 20.925 8.212 10.190 1.00 92.19 251 TRP A N 1
ATOM 1976 C CA . TRP A 1 251 ? 20.340 9.495 9.813 1.00 92.19 251 TRP A CA 1
ATOM 1977 C C . TRP A 1 251 ? 18.893 9.626 10.302 1.00 92.19 251 TRP A C 1
ATOM 1979 O O . TRP A 1 251 ? 18.568 10.641 10.918 1.00 92.19 251 TRP A O 1
ATOM 1989 N N . ALA A 1 252 ? 18.059 8.605 10.074 1.00 89.75 252 ALA A N 1
ATOM 1990 C CA . ALA A 1 252 ? 16.640 8.610 10.423 1.00 89.75 252 ALA A CA 1
ATOM 1991 C C . ALA A 1 252 ? 16.423 8.722 11.938 1.00 89.75 252 ALA A C 1
ATOM 1993 O O . ALA A 1 252 ? 15.671 9.584 12.386 1.00 89.75 252 ALA A O 1
ATOM 1994 N N . CYS A 1 253 ? 17.148 7.931 12.733 1.00 87.56 253 CYS A N 1
ATOM 1995 C CA . CYS A 1 253 ? 17.057 7.969 14.194 1.00 87.56 253 CYS A CA 1
ATOM 1996 C C . CYS A 1 253 ? 17.559 9.300 14.781 1.00 87.56 253 CYS A C 1
ATOM 1998 O O . CYS A 1 253 ? 17.096 9.716 15.841 1.00 87.56 253 CYS A O 1
ATOM 2000 N N . ASN A 1 254 ? 18.472 9.992 14.092 1.00 86.19 254 ASN A N 1
ATOM 2001 C CA . ASN A 1 254 ? 18.949 11.315 14.497 1.00 86.19 254 ASN A CA 1
ATOM 2002 C C . ASN A 1 254 ? 17.982 12.455 14.129 1.00 86.19 254 ASN A C 1
ATOM 2004 O O . ASN A 1 254 ? 18.118 13.545 14.680 1.00 86.19 254 ASN A O 1
ATOM 2008 N N . GLN A 1 255 ? 17.000 12.234 13.241 1.00 79.56 255 GLN A N 1
ATOM 2009 C CA . GLN A 1 255 ? 15.973 13.246 12.940 1.00 79.56 255 GLN A CA 1
ATOM 2010 C C . GLN A 1 255 ? 14.982 13.443 14.101 1.00 79.56 255 GLN A C 1
ATOM 2012 O O . GLN A 1 255 ? 14.375 14.503 14.207 1.00 79.56 255 GLN A O 1
ATOM 2017 N N . GLY A 1 256 ? 14.830 12.448 14.984 1.00 59.81 256 GLY A N 1
ATOM 2018 C CA . GLY A 1 256 ? 13.881 12.450 16.105 1.00 59.81 256 GLY A CA 1
ATOM 2019 C C . GLY A 1 256 ? 14.313 13.231 17.354 1.00 59.81 256 GLY A C 1
ATOM 2020 O O . GLY A 1 256 ? 13.750 13.006 18.419 1.00 59.81 256 GLY A O 1
ATOM 2021 N N . GLN A 1 257 ? 15.308 14.124 17.269 1.00 53.81 257 GLN A N 1
ATOM 2022 C CA . GLN A 1 257 ? 15.704 15.014 18.376 1.00 53.81 257 GLN A CA 1
ATOM 2023 C C . GLN A 1 257 ? 14.835 16.290 18.465 1.00 53.81 257 GLN A C 1
ATOM 2025 O O . GLN A 1 257 ? 15.349 17.389 18.681 1.00 53.81 257 GLN A O 1
ATOM 2030 N N . SER A 1 258 ? 13.516 16.183 18.289 1.00 38.44 258 SER A N 1
ATOM 2031 C CA . SER A 1 258 ? 12.556 17.273 18.543 1.00 38.44 258 SER A CA 1
ATOM 2032 C C . SER A 1 258 ? 11.323 16.755 19.261 1.00 38.44 258 SER A C 1
ATOM 2034 O O . SER A 1 258 ? 10.789 15.719 18.812 1.00 38.44 258 SER A O 1
#

Sequence (258 aa):
TLPPVAQLPRPDATPPPPPPPPVPTTQKTTPAAHQSDSKPLTSAQKASRKISTEQKKAKDAELSNAITKLNEEHTKKIAELAEAHSVGVDKLTKLVNAQTNYKKNRRPTLHNALLFAKRKEVNDPLPEGQKYSMQDIWKMVLDDPKFQDLTKEEEEKYKDDLQAHRDAKKVSVRASNFAAAEDVATTLDHIFNELDGLAMRTGIYASLWVTRGHAFDTHCATWYGTDNAMDFWEDVIKVEPHAVAKQFEMWACNQGQS